Protein AF-A0A6J6NDA8-F1 (afdb_monomer_lite)

Structure (mmCIF, N/CA/C/O backbone):
data_AF-A0A6J6NDA8-F1
#
_entry.id   AF-A0A6J6NDA8-F1
#
loop_
_atom_site.group_PDB
_atom_site.id
_atom_site.type_symbol
_atom_site.label_atom_id
_atom_site.label_alt_id
_atom_site.label_comp_id
_atom_site.label_asym_id
_atom_site.label_entity_id
_atom_site.label_seq_id
_atom_site.pdbx_PDB_ins_code
_atom_site.Cartn_x
_atom_site.Cartn_y
_atom_site.Cartn_z
_atom_site.occupancy
_atom_site.B_iso_or_equiv
_atom_site.auth_seq_id
_atom_site.auth_comp_id
_atom_site.auth_asym_id
_atom_site.auth_atom_id
_atom_site.pdbx_PDB_model_num
ATOM 1 N N . MET A 1 1 ? -20.817 -7.002 11.308 1.00 72.62 1 MET A N 1
ATOM 2 C CA . MET A 1 1 ? -19.545 -6.802 10.581 1.00 72.62 1 MET A CA 1
ATOM 3 C C . MET A 1 1 ? -18.897 -5.542 11.123 1.00 72.62 1 MET A C 1
ATOM 5 O O . MET A 1 1 ? -19.589 -4.533 11.199 1.00 72.62 1 MET A O 1
ATOM 9 N N . ARG A 1 2 ? -17.648 -5.618 11.592 1.00 93.31 2 ARG A N 1
ATOM 10 C CA . ARG A 1 2 ? -16.909 -4.463 12.132 1.00 93.31 2 ARG A CA 1
ATOM 11 C C . ARG A 1 2 ? -16.128 -3.813 10.994 1.00 93.31 2 ARG A C 1
ATOM 13 O O . ARG A 1 2 ? -15.584 -4.546 10.180 1.00 93.31 2 ARG A O 1
ATOM 20 N N . TYR A 1 3 ? -16.069 -2.488 10.932 1.00 95.69 3 TYR A N 1
ATOM 21 C CA . TYR A 1 3 ? -15.237 -1.781 9.955 1.00 95.69 3 TYR A CA 1
ATOM 22 C C . TYR A 1 3 ? -13.983 -1.245 10.634 1.00 95.69 3 TYR A C 1
ATOM 24 O O . TYR A 1 3 ? -14.075 -0.748 11.753 1.00 95.69 3 TYR A O 1
ATOM 32 N N . GLN A 1 4 ? -12.848 -1.322 9.943 1.00 98.31 4 GLN A N 1
ATOM 33 C CA . GLN A 1 4 ? -11.615 -0.648 10.339 1.00 98.31 4 GLN A CA 1
ATOM 34 C C . GLN A 1 4 ? -11.167 0.252 9.193 1.00 98.31 4 GLN A C 1
ATOM 36 O O . GLN A 1 4 ? -10.826 -0.234 8.113 1.00 98.31 4 GLN A O 1
ATOM 41 N N . PHE A 1 5 ? -11.191 1.564 9.415 1.00 98.50 5 PHE A N 1
ATOM 42 C CA . PHE A 1 5 ? -10.594 2.510 8.480 1.00 98.50 5 PHE A CA 1
ATOM 43 C C . PHE A 1 5 ? -9.082 2.531 8.689 1.00 98.50 5 PHE A C 1
ATOM 45 O O . PHE A 1 5 ? -8.619 2.458 9.826 1.00 98.50 5 PHE A O 1
ATOM 52 N N . VAL A 1 6 ? -8.316 2.610 7.605 1.00 98.75 6 VAL A N 1
ATOM 53 C CA . VAL A 1 6 ? -6.852 2.655 7.688 1.00 98.75 6 VAL A CA 1
ATOM 54 C C . VAL A 1 6 ? -6.322 3.738 6.769 1.00 98.75 6 VAL A C 1
ATOM 56 O O . VAL A 1 6 ? -6.561 3.715 5.558 1.00 98.75 6 VAL A O 1
ATOM 59 N N . ASP A 1 7 ? -5.618 4.689 7.361 1.00 98.69 7 ASP A N 1
ATOM 60 C CA . ASP A 1 7 ? -4.908 5.739 6.658 1.00 98.69 7 ASP A CA 1
ATOM 61 C C . ASP A 1 7 ? -3.530 5.240 6.224 1.00 98.69 7 ASP A C 1
ATOM 63 O O . ASP A 1 7 ? -2.711 4.810 7.036 1.00 98.69 7 ASP A O 1
ATOM 67 N N . CYS A 1 8 ? -3.289 5.301 4.922 1.00 97.69 8 CYS A N 1
ATOM 68 C CA . CYS A 1 8 ? -2.023 4.971 4.283 1.00 97.69 8 CYS A CA 1
ATOM 69 C C . CYS A 1 8 ? -1.528 6.147 3.426 1.00 97.69 8 CYS A C 1
ATOM 71 O O . CYS A 1 8 ? -0.951 5.940 2.350 1.00 97.69 8 CYS A O 1
ATOM 73 N N . ARG A 1 9 ? -1.829 7.394 3.818 1.00 97.00 9 ARG A N 1
ATOM 74 C CA . ARG A 1 9 ? -1.200 8.583 3.230 1.00 97.00 9 ARG A CA 1
ATOM 75 C C . ARG A 1 9 ? 0.304 8.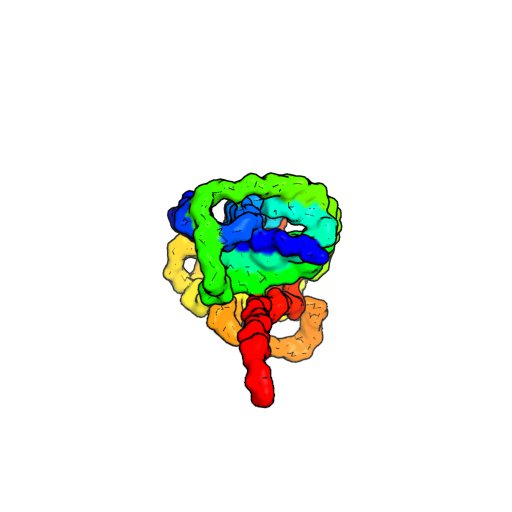527 3.465 1.00 97.00 9 ARG A C 1
ATOM 77 O O . ARG A 1 9 ? 0.770 8.224 4.554 1.00 97.00 9 ARG A O 1
ATOM 84 N N . TRP A 1 10 ? 1.057 8.814 2.413 1.00 93.75 10 TRP A N 1
ATOM 85 C CA . TRP A 1 10 ? 2.514 8.866 2.431 1.00 93.75 10 TRP A CA 1
ATOM 86 C C . TRP A 1 10 ? 3.026 9.783 1.316 1.00 93.75 10 TRP A C 1
ATOM 88 O O . TRP A 1 10 ? 2.289 10.118 0.375 1.00 93.75 10 TRP A O 1
ATOM 98 N N . ALA A 1 11 ? 4.297 10.158 1.409 1.00 89.12 11 ALA A N 1
ATOM 99 C CA . ALA A 1 11 ? 5.020 10.862 0.362 1.00 89.12 11 ALA A CA 1
ATOM 100 C C . ALA A 1 11 ? 6.402 10.244 0.153 1.00 89.12 11 ALA A C 1
ATOM 102 O O . ALA A 1 11 ? 6.972 9.616 1.041 1.00 89.12 11 ALA A O 1
ATOM 103 N N . LEU A 1 12 ? 6.921 10.387 -1.066 1.00 83.62 12 LEU A N 1
ATOM 104 C CA . LEU A 1 12 ? 8.207 9.803 -1.445 1.00 83.62 12 LEU A CA 1
ATOM 105 C C . LEU A 1 12 ? 9.396 10.640 -0.947 1.00 83.62 12 LEU A C 1
ATOM 107 O O . LEU A 1 12 ? 10.471 10.097 -0.718 1.00 83.62 12 LEU A O 1
ATOM 111 N N . ASP A 1 13 ? 9.207 11.950 -0.862 1.00 87.50 13 ASP A N 1
ATOM 112 C CA . ASP A 1 13 ? 10.196 12.971 -0.523 1.00 87.50 13 ASP A CA 1
ATOM 113 C C . ASP A 1 13 ? 10.159 13.392 0.952 1.00 87.50 13 ASP A C 1
ATOM 115 O O . ASP A 1 13 ? 11.156 13.905 1.453 1.00 87.50 13 ASP A O 1
ATOM 119 N N . ASP A 1 14 ? 9.055 13.121 1.649 1.00 91.38 14 ASP A N 1
ATOM 120 C CA . ASP A 1 14 ? 8.891 13.394 3.076 1.00 91.38 14 ASP A CA 1
ATOM 121 C C . ASP A 1 14 ? 8.251 12.191 3.801 1.00 91.38 14 ASP A C 1
ATOM 123 O O . ASP A 1 14 ? 7.027 12.015 3.758 1.00 91.38 14 ASP A O 1
ATOM 127 N N . PRO A 1 15 ? 9.061 11.353 4.479 1.00 89.50 15 PRO A N 1
ATOM 128 C CA . PRO A 1 15 ? 8.566 10.210 5.244 1.00 89.50 15 PRO A CA 1
ATOM 129 C C . PRO A 1 15 ? 7.626 10.588 6.397 1.00 89.50 15 PRO A C 1
ATOM 131 O O . PRO A 1 15 ? 6.780 9.783 6.770 1.00 89.50 15 PRO A O 1
ATOM 134 N N . ALA A 1 16 ? 7.740 11.795 6.960 1.00 94.25 16 ALA A N 1
ATOM 135 C CA . ALA A 1 16 ? 6.923 12.215 8.099 1.00 94.25 16 ALA A CA 1
ATOM 136 C C . ALA A 1 16 ? 5.549 12.759 7.675 1.00 94.25 16 ALA A C 1
ATOM 138 O O . ALA A 1 16 ? 4.627 12.823 8.494 1.00 94.25 16 ALA A O 1
ATOM 139 N N . LEU A 1 17 ? 5.384 13.129 6.398 1.00 95.94 17 LEU A N 1
ATOM 140 C CA . LEU A 1 17 ? 4.178 13.802 5.915 1.00 95.94 17 LEU A CA 1
ATOM 141 C C . LEU A 1 17 ? 2.909 12.974 6.131 1.00 95.94 17 LEU A C 1
ATOM 143 O O . LEU A 1 17 ? 1.875 13.530 6.489 1.00 95.94 17 LEU A O 1
ATOM 147 N N . GLY A 1 18 ? 2.978 11.657 5.923 1.00 96.69 18 GLY A N 1
ATOM 148 C CA . GLY A 1 18 ? 1.831 10.761 6.094 1.00 96.69 18 GLY A CA 1
ATOM 149 C C . GLY A 1 18 ? 1.279 10.793 7.517 1.00 96.69 18 GLY A C 1
ATOM 150 O O . GLY A 1 18 ? 0.095 11.067 7.722 1.00 96.69 18 GLY A O 1
ATOM 151 N N . GLN A 1 19 ? 2.161 10.601 8.500 1.00 97.38 19 GLN A N 1
ATOM 152 C CA . GLN A 1 19 ? 1.796 10.627 9.914 1.00 97.38 19 GLN A CA 1
ATOM 153 C C . GLN A 1 19 ? 1.323 12.019 10.342 1.00 97.38 19 GLN A C 1
ATOM 155 O O . GLN A 1 19 ? 0.307 12.141 11.022 1.00 97.38 19 GLN A O 1
ATOM 160 N N . ALA A 1 20 ? 2.002 13.082 9.901 1.00 98.19 20 ALA A N 1
ATOM 161 C CA . ALA A 1 20 ? 1.583 14.450 10.191 1.00 98.19 20 ALA A CA 1
ATOM 162 C C . ALA A 1 20 ? 0.173 14.746 9.645 1.00 98.19 20 ALA A C 1
ATOM 164 O O . ALA A 1 20 ? -0.648 15.350 10.332 1.00 98.19 20 ALA A O 1
ATOM 165 N N . GLN A 1 21 ? -0.140 14.280 8.431 1.00 98.00 21 GLN A N 1
ATOM 166 C CA . GLN A 1 21 ? -1.465 14.423 7.824 1.00 98.00 21 GLN A CA 1
ATOM 167 C C . GLN A 1 21 ? -2.545 13.615 8.546 1.00 98.00 21 GLN A C 1
ATOM 169 O O . GLN 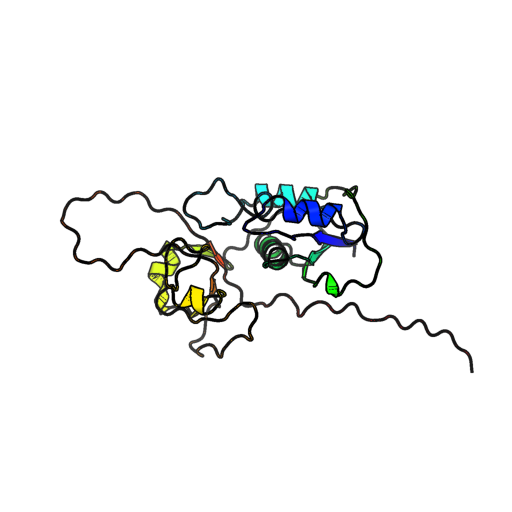A 1 21 ? -3.676 14.090 8.647 1.00 98.00 21 GLN A O 1
ATOM 174 N N . TYR A 1 22 ? -2.210 12.417 9.029 1.00 98.56 22 TYR A N 1
ATOM 175 C CA . TYR A 1 22 ? -3.088 11.625 9.884 1.00 98.56 22 TYR A CA 1
ATOM 176 C C . TYR A 1 22 ? -3.412 12.387 11.172 1.00 98.56 22 TYR A C 1
ATOM 178 O O . TYR A 1 22 ? -4.579 12.679 11.425 1.00 98.56 22 TYR A O 1
ATOM 186 N N . LEU A 1 23 ? -2.393 12.819 11.919 1.00 98.62 23 LEU A N 1
ATOM 187 C CA . LEU A 1 23 ? -2.570 13.543 13.182 1.00 98.62 23 LEU A CA 1
ATOM 188 C C . LEU A 1 23 ? -3.350 14.856 13.011 1.00 98.62 23 LEU A C 1
ATOM 190 O O . LEU A 1 23 ? -4.102 15.236 13.902 1.00 98.62 23 LEU A O 1
ATOM 194 N N . ALA A 1 24 ? -3.203 15.533 11.871 1.00 98.31 24 ALA A N 1
ATOM 195 C CA . ALA A 1 24 ? -3.919 16.772 11.571 1.00 98.31 24 ALA A CA 1
ATOM 196 C C . ALA A 1 24 ? -5.376 16.571 11.111 1.00 98.31 24 ALA A C 1
ATOM 198 O O . ALA A 1 24 ? -6.117 17.545 11.007 1.00 98.31 24 ALA A O 1
ATOM 199 N N . GLY A 1 25 ? -5.789 15.351 10.759 1.00 98.31 25 GLY A N 1
ATOM 200 C CA . GLY A 1 25 ? -7.136 15.111 10.251 1.00 98.31 25 GLY A CA 1
ATOM 201 C C . GLY A 1 25 ? -7.293 13.761 9.566 1.00 98.31 25 GLY A C 1
ATOM 202 O O . GLY A 1 25 ? -6.813 13.584 8.445 1.00 98.31 25 GLY A O 1
ATOM 203 N N . HIS A 1 26 ? -8.031 12.840 10.180 1.00 98.62 26 HIS A N 1
ATOM 204 C CA . HIS A 1 26 ? -8.298 11.488 9.676 1.00 98.62 26 HIS A CA 1
ATOM 205 C C . HIS A 1 26 ? -9.768 11.084 9.883 1.00 98.62 26 HIS A C 1
ATOM 207 O O . HIS A 1 26 ? -10.535 11.769 10.558 1.00 98.62 26 HIS A O 1
ATOM 213 N N . ILE A 1 27 ? -10.206 9.987 9.256 1.00 98.56 27 ILE A N 1
ATOM 214 C CA . ILE A 1 27 ? -11.548 9.432 9.506 1.00 98.56 27 ILE A CA 1
ATOM 215 C C . ILE A 1 27 ? -11.601 8.926 10.959 1.00 98.56 27 ILE A C 1
ATOM 217 O O . ILE A 1 27 ? -10.726 8.139 11.310 1.00 98.56 27 ILE A O 1
ATOM 221 N N . PRO A 1 28 ? -12.602 9.301 11.780 1.00 98.38 28 PRO A N 1
ATOM 222 C CA . PRO A 1 28 ? -12.683 8.864 13.175 1.00 98.38 28 PRO A CA 1
ATOM 223 C C . PRO A 1 28 ? -12.578 7.341 13.344 1.00 98.38 28 PRO A C 1
ATOM 225 O O . PRO A 1 28 ? -13.231 6.579 12.622 1.00 98.38 28 PRO A O 1
ATOM 228 N N . GLY A 1 29 ? -11.759 6.908 14.301 1.00 97.56 29 GLY A N 1
ATOM 229 C CA . GLY A 1 29 ? -11.438 5.506 14.578 1.00 97.56 29 GLY A CA 1
ATOM 230 C C . GLY A 1 29 ? -10.512 4.840 13.551 1.00 97.56 29 GLY A C 1
ATOM 231 O O . GLY A 1 29 ? -10.347 3.616 13.581 1.00 97.56 29 GLY A O 1
ATOM 232 N N . ALA A 1 30 ? -9.938 5.597 12.610 1.00 98.50 30 ALA A N 1
ATOM 233 C CA . ALA A 1 30 ? -8.961 5.057 11.675 1.00 98.50 30 ALA A CA 1
ATOM 234 C C . ALA A 1 30 ? -7.631 4.762 12.373 1.00 98.50 30 ALA A C 1
ATOM 236 O O . ALA A 1 30 ? -7.171 5.536 13.198 1.00 98.50 30 ALA A O 1
ATOM 237 N N . SER A 1 31 ? -6.981 3.671 11.984 1.00 98.62 31 SER A N 1
ATOM 238 C CA . SER A 1 31 ? -5.571 3.441 12.293 1.00 98.62 31 SER A CA 1
ATOM 239 C C . SER A 1 31 ? -4.688 4.077 11.218 1.00 98.62 31 SER A C 1
ATOM 241 O O . SER A 1 31 ? -5.139 4.315 10.095 1.00 98.62 31 SER A O 1
ATOM 243 N N . PHE A 1 32 ? -3.424 4.334 11.541 1.00 98.62 32 PHE A N 1
ATOM 244 C CA . PHE A 1 32 ? -2.405 4.748 10.577 1.00 98.62 32 PHE A CA 1
ATOM 245 C C . PHE A 1 32 ? -1.430 3.594 10.332 1.00 98.62 32 PHE A C 1
ATOM 247 O O . PHE A 1 32 ? -0.959 2.980 11.290 1.00 98.62 32 PHE A O 1
ATOM 254 N N . LEU A 1 33 ? -1.136 3.302 9.062 1.00 98.56 33 LEU A N 1
ATOM 255 C CA . LEU A 1 33 ? -0.076 2.375 8.663 1.00 98.56 33 LEU A CA 1
ATOM 256 C C . LEU A 1 33 ? 0.862 3.050 7.666 1.00 98.56 33 LEU A C 1
ATOM 258 O O . LEU A 1 33 ? 0.454 3.442 6.567 1.00 98.56 33 LEU A O 1
ATOM 262 N N . ASP A 1 34 ? 2.134 3.134 8.040 1.00 97.38 34 ASP A N 1
ATOM 263 C CA . ASP A 1 34 ? 3.169 3.767 7.238 1.00 97.38 34 ASP A CA 1
ATOM 264 C C . ASP A 1 34 ? 3.623 2.851 6.091 1.00 97.38 34 ASP A C 1
ATOM 266 O O . ASP A 1 34 ? 3.950 1.675 6.270 1.00 97.38 34 ASP A O 1
ATOM 270 N N . VAL A 1 35 ? 3.675 3.386 4.869 1.00 94.88 35 VAL A N 1
ATOM 271 C CA . VAL A 1 35 ? 4.001 2.577 3.684 1.00 94.88 35 VAL A CA 1
ATOM 272 C C . VAL A 1 35 ? 5.434 2.036 3.718 1.00 94.88 35 VAL A C 1
ATOM 274 O O . VAL A 1 35 ? 5.688 0.935 3.217 1.00 94.88 35 VAL A O 1
ATOM 277 N N . ALA A 1 36 ? 6.366 2.804 4.273 1.00 92.50 36 ALA A N 1
ATOM 278 C CA . ALA A 1 36 ? 7.777 2.466 4.335 1.00 92.50 36 ALA A CA 1
ATOM 279 C C . ALA A 1 36 ? 8.088 1.532 5.512 1.00 92.50 36 ALA A C 1
ATOM 281 O O . ALA A 1 36 ? 8.841 0.580 5.326 1.00 92.50 36 ALA A O 1
ATOM 282 N N . HIS A 1 37 ? 7.499 1.777 6.682 1.00 93.81 37 HIS A N 1
ATOM 283 C CA . HIS A 1 37 ? 7.810 1.047 7.913 1.00 93.81 37 HIS A CA 1
ATOM 284 C C . HIS A 1 37 ? 6.909 -0.170 8.140 1.00 93.81 37 HIS A C 1
ATOM 286 O O . HIS A 1 37 ? 7.403 -1.221 8.533 1.00 93.81 37 HIS A O 1
ATOM 292 N N . ASP A 1 38 ? 5.607 -0.050 7.870 1.00 97.75 38 ASP A N 1
ATOM 293 C CA . ASP A 1 38 ? 4.629 -1.095 8.198 1.00 97.75 38 ASP A CA 1
ATOM 294 C C . ASP A 1 38 ? 4.277 -1.968 6.996 1.00 97.75 38 ASP A C 1
ATOM 296 O O . ASP A 1 38 ? 4.015 -3.165 7.117 1.00 97.75 38 ASP A O 1
ATOM 300 N N . LEU A 1 39 ? 4.246 -1.362 5.808 1.00 96.69 39 LEU A N 1
ATOM 301 C CA . LEU A 1 39 ? 3.821 -2.032 4.578 1.00 96.69 39 LEU A CA 1
ATOM 302 C C . LEU A 1 39 ? 4.999 -2.427 3.684 1.00 96.69 39 LEU A C 1
ATOM 304 O O . LEU A 1 39 ? 4.788 -2.781 2.519 1.00 96.69 39 LEU A O 1
ATOM 308 N N . SER A 1 40 ? 6.234 -2.340 4.178 1.00 95.06 40 SER A N 1
ATOM 309 C CA . SER A 1 40 ? 7.449 -2.695 3.442 1.00 95.06 40 SER A CA 1
ATOM 310 C C . SER A 1 40 ? 8.546 -3.206 4.371 1.00 95.06 40 SER A C 1
ATOM 312 O O . SER A 1 40 ? 8.607 -2.821 5.528 1.00 95.06 40 SER A O 1
ATOM 314 N N . ASP A 1 41 ? 9.458 -4.018 3.835 1.00 94.94 41 ASP A N 1
ATOM 315 C CA . ASP A 1 41 ? 10.697 -4.390 4.530 1.00 94.94 41 ASP A CA 1
ATOM 316 C C . ASP A 1 41 ? 11.896 -3.682 3.894 1.00 94.94 41 ASP A C 1
ATOM 318 O O . ASP A 1 41 ? 12.480 -4.148 2.912 1.00 94.94 41 ASP A O 1
ATOM 322 N N . LEU A 1 42 ? 12.271 -2.530 4.451 1.00 90.56 42 LEU A N 1
ATOM 323 C CA . LEU A 1 42 ? 13.396 -1.738 3.949 1.00 90.56 42 LEU A CA 1
ATOM 324 C C . LEU A 1 42 ? 14.773 -2.330 4.279 1.00 90.56 42 LEU A C 1
ATOM 326 O O . LEU A 1 42 ? 15.777 -1.850 3.749 1.00 90.56 42 LEU A O 1
ATOM 330 N N . THR A 1 43 ? 14.850 -3.393 5.088 1.00 91.69 43 THR A N 1
ATOM 331 C CA . THR A 1 43 ? 16.116 -4.113 5.313 1.00 91.69 43 THR A CA 1
ATOM 332 C C . THR A 1 43 ? 16.533 -4.912 4.071 1.00 91.69 43 THR A C 1
ATOM 334 O O . THR A 1 43 ? 17.718 -5.199 3.862 1.00 91.69 43 THR A O 1
ATOM 337 N N . ARG A 1 44 ? 15.575 -5.222 3.183 1.00 84.69 44 ARG A N 1
ATOM 338 C CA . ARG A 1 44 ? 15.802 -5.982 1.950 1.00 84.69 44 ARG A CA 1
ATOM 339 C C . ARG A 1 44 ? 16.375 -5.105 0.848 1.00 84.69 44 ARG A C 1
ATOM 341 O O . ARG A 1 44 ? 15.679 -4.391 0.126 1.00 84.69 44 ARG A O 1
ATOM 348 N N . THR A 1 45 ? 17.684 -5.214 0.658 1.00 80.88 45 THR A N 1
ATOM 349 C CA . THR A 1 45 ? 18.384 -4.491 -0.407 1.00 80.88 45 THR A CA 1
ATOM 350 C C . THR A 1 45 ? 18.193 -5.152 -1.778 1.00 80.88 45 THR A C 1
ATOM 352 O O . THR A 1 45 ? 18.199 -6.371 -1.933 1.00 80.88 45 THR A O 1
ATOM 355 N N . GLY A 1 46 ? 18.041 -4.332 -2.824 1.00 78.12 46 GLY A N 1
ATOM 356 C CA . GLY A 1 46 ? 17.959 -4.809 -4.211 1.00 78.12 46 GLY A CA 1
ATOM 357 C C . GLY A 1 46 ? 16.575 -5.272 -4.685 1.00 78.12 46 GLY A C 1
ATOM 358 O O . GLY A 1 46 ? 16.450 -5.635 -5.857 1.00 78.12 46 GLY A O 1
ATOM 359 N N . GLU A 1 47 ? 15.547 -5.186 -3.837 1.00 80.19 47 GLU A N 1
ATOM 360 C CA . GLU A 1 47 ? 14.174 -5.648 -4.119 1.00 80.19 47 GLU A CA 1
ATOM 361 C C . GLU A 1 47 ? 13.208 -4.509 -4.500 1.00 80.19 47 GLU A C 1
ATOM 363 O O . GLU A 1 47 ? 11.989 -4.631 -4.411 1.00 80.19 47 GLU A O 1
ATOM 368 N N . GLY A 1 48 ? 13.756 -3.377 -4.946 1.00 81.00 48 GLY A N 1
ATOM 369 C CA . GLY A 1 48 ? 12.994 -2.155 -5.196 1.00 81.00 48 GLY A CA 1
ATOM 370 C C . GLY A 1 48 ? 12.973 -1.232 -3.978 1.00 81.00 48 GLY A C 1
ATOM 371 O O . GLY A 1 48 ? 13.802 -1.358 -3.085 1.00 81.00 48 GLY A O 1
ATOM 372 N N . ARG A 1 49 ? 12.068 -0.247 -3.990 1.00 84.62 49 ARG A N 1
ATOM 373 C CA . ARG A 1 49 ? 11.999 0.809 -2.957 1.00 84.62 49 ARG A CA 1
ATOM 374 C C . ARG A 1 49 ? 11.063 0.488 -1.797 1.00 84.62 49 ARG A C 1
ATOM 376 O O . ARG A 1 49 ? 11.198 1.081 -0.745 1.00 84.62 49 ARG A O 1
ATOM 383 N N . HIS A 1 50 ? 10.125 -0.425 -2.027 1.00 89.75 50 HIS A N 1
ATOM 384 C CA . HIS A 1 50 ? 9.143 -0.882 -1.046 1.00 89.75 50 HIS A CA 1
ATOM 385 C C . HIS A 1 50 ? 9.061 -2.412 -1.135 1.00 89.75 50 HIS A C 1
ATOM 387 O O . HIS A 1 50 ? 8.098 -2.940 -1.709 1.00 89.75 50 HIS A O 1
ATOM 393 N N . PRO A 1 51 ? 10.115 -3.132 -0.702 1.00 91.81 51 PRO A N 1
ATOM 394 C CA . PRO A 1 51 ? 10.133 -4.591 -0.729 1.00 91.81 51 PRO A CA 1
ATOM 395 C C . PRO A 1 51 ? 8.956 -5.173 0.053 1.00 91.81 51 PRO A C 1
ATOM 397 O O . PRO A 1 51 ? 8.400 -4.523 0.936 1.00 91.81 51 PRO A O 1
ATOM 400 N N . LEU A 1 52 ? 8.544 -6.387 -0.298 1.00 92.62 52 LEU A N 1
ATOM 401 C CA . LEU A 1 52 ? 7.469 -7.084 0.404 1.00 92.62 52 LEU A CA 1
ATOM 402 C C . LEU A 1 52 ? 7.885 -7.369 1.864 1.00 92.62 52 LEU A C 1
ATOM 404 O O . LEU A 1 52 ? 8.976 -7.926 2.038 1.00 92.62 52 LEU A O 1
ATOM 408 N N . PRO A 1 53 ? 7.060 -7.018 2.873 1.00 96.19 53 PRO A N 1
ATOM 409 C CA . PRO A 1 53 ? 7.295 -7.451 4.247 1.00 96.19 53 PRO A CA 1
ATOM 410 C C . PRO A 1 53 ? 7.138 -8.968 4.381 1.00 96.19 53 PRO A C 1
ATOM 412 O O . PRO A 1 53 ? 6.507 -9.607 3.538 1.00 96.19 53 PRO A O 1
ATOM 415 N N . THR A 1 54 ? 7.708 -9.557 5.430 1.00 96.50 54 THR A N 1
ATOM 416 C CA . THR A 1 54 ? 7.401 -10.951 5.779 1.00 96.50 54 THR A CA 1
ATOM 417 C C . THR A 1 54 ? 5.971 -11.070 6.310 1.00 96.50 54 THR A C 1
ATOM 419 O O . THR A 1 54 ? 5.354 -10.077 6.711 1.00 96.50 54 THR A O 1
ATOM 422 N N . ALA A 1 55 ? 5.441 -12.295 6.332 1.00 97.38 55 ALA A N 1
ATOM 423 C CA . ALA A 1 55 ? 4.127 -12.573 6.901 1.00 97.38 55 ALA A CA 1
ATOM 424 C C . ALA A 1 55 ? 4.036 -12.127 8.370 1.00 97.38 55 ALA A C 1
ATOM 426 O O . ALA A 1 55 ? 3.017 -11.583 8.783 1.00 97.38 55 ALA A O 1
ATOM 427 N N . GLU A 1 56 ? 5.113 -12.295 9.139 1.00 98.19 56 GLU A N 1
ATOM 428 C CA . GLU A 1 56 ? 5.192 -11.913 10.551 1.00 98.19 56 GLU A CA 1
ATOM 429 C C . GLU A 1 56 ? 5.187 -10.393 10.728 1.00 98.19 56 GLU A C 1
ATOM 431 O O . GLU A 1 56 ? 4.400 -9.877 11.519 1.00 98.19 56 GLU A O 1
ATOM 436 N N . GLN A 1 57 ? 6.008 -9.672 9.955 1.00 98.31 57 GLN A N 1
ATOM 437 C CA . GLN A 1 57 ? 6.050 -8.204 9.983 1.00 98.31 57 GLN A CA 1
ATOM 438 C C . GLN A 1 57 ? 4.681 -7.608 9.639 1.00 98.31 57 GLN A C 1
ATOM 440 O O . GLN A 1 57 ? 4.187 -6.714 10.328 1.00 98.31 57 GLN A O 1
ATOM 445 N N . PHE A 1 58 ? 4.036 -8.127 8.589 1.00 98.56 58 PHE A N 1
ATOM 446 C CA . PHE A 1 58 ? 2.712 -7.655 8.207 1.00 98.56 58 PHE A CA 1
ATOM 447 C C . PHE A 1 58 ? 1.643 -8.037 9.235 1.00 98.56 58 PHE A C 1
ATOM 449 O O . PHE A 1 58 ? 0.778 -7.216 9.536 1.00 98.56 58 PHE A O 1
ATOM 456 N N . ALA A 1 59 ? 1.697 -9.247 9.799 1.00 98.56 59 ALA A N 1
ATOM 457 C CA . ALA A 1 59 ? 0.764 -9.670 10.836 1.00 98.56 59 ALA A CA 1
ATOM 458 C C . ALA A 1 59 ? 0.857 -8.779 12.080 1.00 98.56 59 ALA A C 1
ATOM 460 O O . ALA A 1 59 ? -0.179 -8.419 12.636 1.00 98.56 59 ALA A O 1
ATOM 461 N N . GLU A 1 60 ? 2.060 -8.366 12.488 1.00 98.56 60 GLU A N 1
ATOM 462 C CA . GLU A 1 60 ? 2.261 -7.421 13.590 1.00 98.56 60 GLU A CA 1
ATOM 463 C C . GLU A 1 60 ? 1.638 -6.050 13.284 1.00 98.56 60 GLU A C 1
ATOM 465 O O . GLU A 1 60 ? 0.844 -5.534 14.078 1.00 98.56 60 GLU A O 1
ATOM 470 N N . ALA A 1 61 ? 1.936 -5.485 12.110 1.00 98.69 61 ALA A N 1
ATOM 471 C CA . ALA A 1 61 ? 1.382 -4.203 11.681 1.00 98.69 61 ALA A CA 1
ATOM 472 C C . ALA A 1 61 ? -0.154 -4.235 11.582 1.00 98.69 61 ALA A C 1
ATOM 474 O O . ALA A 1 61 ? -0.838 -3.367 12.128 1.00 98.69 61 ALA A O 1
ATOM 475 N N . ALA A 1 62 ? -0.711 -5.263 10.939 1.00 98.69 62 ALA A N 1
ATOM 476 C CA . ALA A 1 62 ? -2.151 -5.446 10.791 1.00 98.69 62 ALA A CA 1
ATOM 477 C C . ALA A 1 62 ? -2.845 -5.637 12.151 1.00 98.69 62 ALA A C 1
ATOM 479 O O . ALA A 1 62 ? -3.878 -5.017 12.410 1.00 98.69 62 ALA A O 1
ATOM 480 N N . SER A 1 63 ? -2.244 -6.428 13.045 1.00 98.62 63 SER A N 1
ATOM 481 C CA . SER A 1 63 ? -2.748 -6.653 14.404 1.00 98.62 63 SER A CA 1
ATOM 482 C C . SER A 1 63 ? -2.831 -5.345 15.194 1.00 98.62 63 SER A C 1
ATOM 484 O O . SER A 1 63 ? -3.884 -5.036 15.756 1.00 98.62 63 SER A O 1
ATOM 486 N N . ARG A 1 64 ? -1.766 -4.527 15.172 1.00 98.50 64 ARG A N 1
ATOM 487 C CA . ARG A 1 64 ? -1.731 -3.193 15.804 1.00 98.50 64 ARG A CA 1
ATOM 488 C C . ARG A 1 64 ? -2.775 -2.242 15.217 1.00 98.50 64 ARG A C 1
ATOM 490 O O . ARG A 1 64 ? -3.360 -1.452 15.949 1.00 98.50 64 ARG A O 1
ATOM 497 N N . ALA A 1 65 ? -3.047 -2.352 13.921 1.00 98.56 65 ALA A N 1
ATOM 498 C CA . ALA A 1 65 ? -4.074 -1.576 13.231 1.00 98.56 65 ALA A CA 1
ATOM 499 C C . ALA A 1 65 ? -5.516 -2.053 13.493 1.00 98.56 65 ALA A C 1
ATOM 501 O O . ALA A 1 65 ? -6.436 -1.506 12.883 1.00 98.56 65 ALA A O 1
ATOM 502 N N . GLY A 1 66 ? -5.727 -3.044 14.370 1.00 98.25 66 GLY A N 1
ATOM 503 C CA . GLY A 1 66 ? -7.052 -3.572 14.713 1.00 98.25 66 GLY A CA 1
ATOM 504 C C . GLY A 1 66 ? -7.634 -4.519 13.659 1.00 98.25 66 GLY A C 1
ATOM 505 O O . GLY A 1 66 ? -8.841 -4.767 13.640 1.00 98.25 66 GLY A O 1
ATOM 506 N N . ILE A 1 67 ? -6.795 -5.044 12.763 1.00 98.56 67 ILE A N 1
ATOM 507 C CA . ILE A 1 67 ? -7.208 -5.911 11.659 1.00 98.56 67 ILE A CA 1
ATOM 508 C C . ILE A 1 67 ? -7.094 -7.374 12.089 1.00 98.56 67 ILE A C 1
ATOM 510 O O . ILE A 1 67 ? -6.042 -7.838 12.520 1.00 98.56 67 ILE A O 1
ATOM 514 N N . GLY A 1 68 ? -8.183 -8.119 11.929 1.00 96.69 68 GLY A N 1
ATOM 515 C CA . GLY A 1 68 ? -8.259 -9.540 12.246 1.00 96.69 68 GLY A CA 1
ATOM 516 C C . GLY A 1 68 ? -9.519 -10.171 11.660 1.00 96.69 68 GLY A C 1
ATOM 517 O O . GLY A 1 68 ? -10.155 -9.613 10.761 1.00 96.69 68 GLY A O 1
ATOM 518 N N . GLU A 1 69 ? -9.894 -11.340 12.166 1.00 95.19 69 GLU A N 1
ATOM 519 C CA . GLU A 1 69 ? -11.098 -12.044 11.723 1.00 95.19 69 GLU A CA 1
ATOM 520 C C . GLU A 1 69 ? -12.379 -11.208 11.942 1.00 95.19 69 GLU A C 1
ATOM 522 O O . GLU A 1 69 ? -12.550 -10.533 12.958 1.00 95.19 69 GLU A O 1
ATOM 527 N N . GLY A 1 70 ? -13.295 -11.226 10.966 1.00 95.25 70 GLY A N 1
ATOM 528 C CA . GLY A 1 70 ? -14.588 -10.528 11.046 1.00 95.25 70 GLY A CA 1
ATOM 529 C C . GLY A 1 70 ? -14.538 -8.997 10.890 1.00 95.25 70 GLY A C 1
ATOM 530 O O . GLY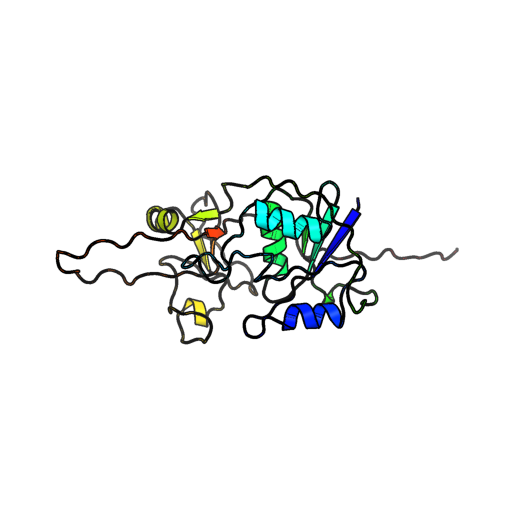 A 1 70 ? -15.583 -8.337 10.999 1.00 95.25 70 GLY A O 1
ATOM 531 N N . VAL A 1 71 ? -13.356 -8.433 10.621 1.00 97.81 71 VAL A N 1
ATOM 532 C CA . VAL A 1 71 ? -13.145 -7.011 10.314 1.00 97.81 71 VAL A CA 1
ATOM 533 C C . VAL A 1 71 ? -13.177 -6.799 8.802 1.00 97.81 71 VAL A C 1
ATOM 535 O O . VAL A 1 71 ? -12.524 -7.522 8.062 1.00 97.81 71 VAL A O 1
ATOM 538 N N . PHE A 1 72 ? -13.928 -5.797 8.347 1.00 98.19 72 PHE A N 1
ATOM 539 C CA . PHE A 1 72 ? -13.867 -5.293 6.982 1.00 98.19 72 PHE A CA 1
ATOM 540 C C . PHE A 1 72 ? -12.975 -4.050 6.938 1.00 98.19 72 PHE A C 1
ATOM 542 O O . PHE A 1 72 ? -13.301 -3.023 7.542 1.00 98.19 72 PHE A O 1
ATOM 549 N N . VAL A 1 73 ? -11.858 -4.124 6.221 1.00 98.62 73 VAL A N 1
ATOM 550 C CA . VAL A 1 73 ? -10.879 -3.034 6.154 1.00 98.62 73 VAL A CA 1
ATOM 551 C C . VAL A 1 73 ? -11.226 -2.050 5.042 1.00 98.62 73 VAL A C 1
ATOM 553 O O . VAL A 1 73 ? -11.451 -2.435 3.895 1.00 98.62 73 VAL A O 1
ATOM 556 N N . VAL A 1 74 ? -11.220 -0.758 5.357 1.00 98.25 74 VAL A N 1
ATOM 557 C CA . VAL A 1 74 ? -11.411 0.323 4.387 1.00 98.25 74 VAL A CA 1
ATOM 558 C C . VAL A 1 74 ? -10.175 1.217 4.388 1.00 98.25 74 VAL A C 1
ATOM 560 O O . VAL A 1 74 ? -10.020 2.087 5.242 1.00 98.25 74 VAL A O 1
ATOM 563 N N . ALA A 1 75 ? -9.290 1.003 3.420 1.00 97.81 75 ALA A N 1
ATOM 564 C CA . ALA A 1 75 ? -8.072 1.790 3.280 1.00 97.81 75 ALA A CA 1
ATOM 565 C C . ALA A 1 75 ? -8.331 3.093 2.506 1.00 97.81 75 ALA A C 1
ATOM 567 O O . ALA A 1 75 ? -9.101 3.119 1.541 1.00 97.81 75 ALA A O 1
ATOM 568 N N . TYR A 1 76 ? -7.647 4.167 2.878 1.00 97.38 76 TYR A N 1
ATOM 569 C CA . TYR A 1 76 ? -7.577 5.410 2.109 1.00 97.38 76 TYR A CA 1
ATOM 570 C C . TYR A 1 76 ? -6.164 5.980 2.188 1.00 97.38 76 TYR A C 1
ATOM 572 O O . TYR A 1 76 ? -5.389 5.630 3.070 1.00 97.38 76 TYR A O 1
ATOM 580 N N . GLY A 1 77 ? -5.768 6.793 1.212 1.00 93.00 77 GLY A N 1
ATOM 581 C CA . GLY A 1 77 ? -4.382 7.239 1.149 1.00 93.00 77 GLY A CA 1
ATOM 582 C C . GLY A 1 77 ? -4.026 8.009 -0.110 1.00 93.00 77 GLY A C 1
ATOM 583 O O . GLY A 1 77 ? -4.862 8.272 -0.974 1.00 93.00 77 GLY A O 1
ATOM 584 N N . SER A 1 78 ? -2.745 8.341 -0.214 1.00 86.88 78 SER A N 1
ATOM 585 C CA . SER A 1 78 ? -2.116 9.015 -1.351 1.00 86.88 78 SER A CA 1
ATOM 586 C C . SER A 1 78 ? -1.124 8.075 -2.039 1.00 86.88 78 SER A C 1
ATOM 588 O O . SER A 1 78 ? -0.748 7.036 -1.501 1.00 86.88 78 SER A O 1
ATOM 590 N N . MET A 1 79 ? -0.701 8.417 -3.262 1.00 82.88 79 MET A N 1
ATOM 591 C CA . MET A 1 79 ? 0.414 7.754 -3.964 1.00 82.88 79 MET A CA 1
ATOM 592 C C . MET A 1 79 ? 0.347 6.209 -4.008 1.00 82.88 79 MET A C 1
ATOM 594 O O . MET A 1 79 ? 1.367 5.524 -4.082 1.00 82.88 79 MET A O 1
ATOM 598 N N . ALA A 1 80 ? -0.865 5.653 -4.029 1.00 86.00 80 ALA A N 1
ATOM 599 C CA . ALA A 1 80 ? -1.164 4.223 -3.973 1.00 86.00 80 ALA A CA 1
ATOM 600 C C . ALA A 1 80 ? -0.843 3.483 -2.655 1.00 86.00 80 ALA A C 1
ATOM 602 O O . ALA A 1 80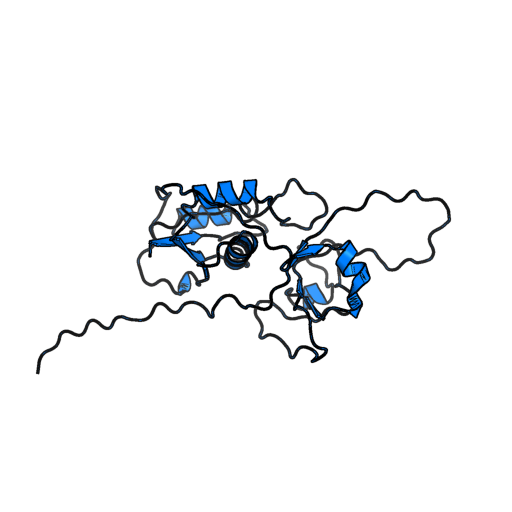 ? -0.691 2.259 -2.675 1.00 86.00 80 ALA A O 1
ATOM 603 N N . GLY A 1 81 ? -0.722 4.191 -1.527 1.00 90.56 81 GLY A N 1
ATOM 604 C CA . GLY A 1 81 ? -0.534 3.568 -0.212 1.00 90.56 81 GLY A CA 1
ATOM 605 C C . GLY A 1 81 ? -1.721 2.684 0.184 1.00 90.56 81 GLY A C 1
ATOM 606 O O . GLY A 1 81 ? -1.534 1.525 0.550 1.00 90.56 81 GLY A O 1
ATOM 607 N N . ALA A 1 82 ? -2.948 3.167 -0.027 1.00 92.88 82 ALA A N 1
ATOM 608 C CA . ALA A 1 82 ? -4.168 2.404 0.249 1.00 92.88 82 ALA A CA 1
ATOM 609 C C . ALA A 1 82 ? -4.275 1.133 -0.607 1.00 92.88 82 ALA A C 1
ATOM 611 O O . ALA A 1 82 ? -4.604 0.057 -0.115 1.00 92.88 82 ALA A O 1
ATOM 612 N N . GLU A 1 83 ? -3.944 1.223 -1.895 1.00 92.56 83 GLU A N 1
ATOM 613 C CA . GLU A 1 83 ? -3.927 0.083 -2.810 1.00 92.56 83 GLU A CA 1
ATOM 614 C C . GLU A 1 83 ? -2.792 -0.900 -2.511 1.00 92.56 83 GLU A C 1
ATOM 616 O O . GLU A 1 83 ? -2.872 -2.054 -2.947 1.00 92.56 83 GLU A O 1
ATOM 621 N N . ARG A 1 84 ? -1.730 -0.461 -1.819 1.00 95.19 84 ARG A N 1
ATOM 622 C CA . ARG A 1 84 ? -0.691 -1.354 -1.303 1.00 95.19 84 ARG A CA 1
ATOM 623 C C . ARG A 1 84 ? -1.197 -2.126 -0.094 1.00 95.19 84 ARG A C 1
ATOM 625 O O . ARG A 1 84 ? -1.071 -3.345 -0.124 1.00 95.19 84 ARG A O 1
ATOM 632 N N . LEU A 1 85 ? -1.825 -1.472 0.886 1.00 97.94 85 LEU A N 1
ATOM 633 C CA . LEU A 1 85 ? -2.458 -2.176 2.006 1.00 97.94 85 LEU A CA 1
ATOM 634 C C . LEU A 1 85 ? -3.529 -3.159 1.516 1.00 97.94 85 LEU A C 1
ATOM 636 O O . LEU A 1 85 ? -3.490 -4.327 1.877 1.00 97.94 85 LEU A O 1
ATOM 640 N N . TRP A 1 86 ? -4.431 -2.722 0.631 1.00 97.38 86 TRP A N 1
ATOM 641 C CA . TRP A 1 86 ? -5.452 -3.589 0.028 1.00 97.38 86 TRP A CA 1
ATOM 642 C C . TRP A 1 86 ? -4.854 -4.843 -0.614 1.00 97.38 86 TRP A C 1
ATOM 644 O O . TRP A 1 86 ? -5.381 -5.943 -0.461 1.00 97.38 86 TRP A O 1
ATOM 654 N N . TRP A 1 87 ? -3.741 -4.686 -1.335 1.00 96.31 87 TRP A N 1
ATOM 655 C CA . TRP A 1 87 ? -3.067 -5.824 -1.943 1.00 96.31 87 TRP A CA 1
ATOM 656 C C . TRP A 1 87 ? -2.387 -6.714 -0.898 1.00 96.31 87 TRP A C 1
ATOM 658 O O . TRP A 1 87 ? -2.559 -7.920 -0.983 1.00 96.31 87 TRP A O 1
ATOM 668 N N . LEU A 1 88 ? -1.686 -6.152 0.094 1.00 97.69 88 LEU A N 1
ATOM 669 C CA . LEU A 1 88 ? -1.029 -6.927 1.157 1.00 97.69 88 LEU A CA 1
ATOM 670 C C . LEU A 1 88 ? -2.029 -7.721 1.998 1.00 97.69 88 LEU A C 1
ATOM 672 O O . LEU A 1 88 ? -1.783 -8.885 2.284 1.00 97.69 88 LEU A O 1
ATOM 676 N N . LEU A 1 89 ? -3.180 -7.130 2.330 1.00 98.19 89 LEU A N 1
ATOM 677 C CA . LEU A 1 89 ? -4.260 -7.832 3.021 1.00 98.19 89 LEU A CA 1
ATOM 678 C C . LEU A 1 89 ? -4.653 -9.088 2.252 1.00 98.19 89 LEU A C 1
ATOM 680 O O . LEU A 1 89 ? -4.633 -10.174 2.813 1.00 98.19 89 LEU A O 1
ATOM 684 N N . ARG A 1 90 ? -4.920 -8.960 0.950 1.00 96.81 90 ARG A N 1
ATOM 685 C CA . ARG A 1 90 ? -5.255 -10.101 0.092 1.00 96.81 90 ARG A CA 1
ATOM 686 C C . ARG A 1 90 ? -4.086 -11.070 -0.038 1.00 96.81 90 ARG A C 1
ATOM 688 O O . ARG A 1 90 ? -4.301 -12.272 0.063 1.00 96.81 90 ARG A O 1
ATOM 695 N N . HIS A 1 91 ? -2.876 -10.573 -0.258 1.00 96.00 91 HIS A N 1
ATOM 696 C CA . HIS A 1 91 ? -1.679 -11.399 -0.357 1.00 96.00 91 HIS A CA 1
ATOM 697 C C . HIS A 1 91 ? -1.517 -12.276 0.890 1.00 96.00 91 HIS A C 1
ATOM 699 O O . HIS A 1 91 ? -1.243 -13.456 0.755 1.00 96.00 91 HIS A O 1
ATOM 705 N N . PHE A 1 92 ? -1.812 -11.748 2.080 1.00 97.62 92 PHE A N 1
ATOM 706 C CA . PHE A 1 92 ? -1.787 -12.486 3.343 1.00 97.62 92 PHE A CA 1
ATOM 707 C C . PHE A 1 92 ? -3.160 -13.023 3.792 1.00 97.62 92 PHE A C 1
ATOM 709 O O . PHE A 1 92 ? -3.369 -13.271 4.979 1.00 97.62 92 PHE A O 1
ATOM 716 N N . GLY A 1 93 ? -4.094 -13.237 2.859 1.00 96.38 93 GLY A N 1
ATOM 717 C CA . GLY A 1 93 ? -5.309 -14.031 3.091 1.00 96.38 93 GLY A CA 1
ATOM 718 C C . GLY A 1 93 ? -6.533 -13.280 3.627 1.00 96.38 93 GLY A C 1
ATOM 719 O O . GLY A 1 93 ? -7.553 -13.898 3.921 1.00 96.38 93 GLY A O 1
ATOM 720 N N . HIS A 1 94 ? -6.482 -11.954 3.727 1.00 97.31 94 HIS A N 1
ATOM 721 C CA . HIS A 1 94 ? -7.575 -11.108 4.201 1.00 97.31 94 HIS A CA 1
ATOM 722 C C . HIS A 1 94 ? -8.325 -10.424 3.042 1.00 97.31 94 HIS A C 1
ATOM 724 O O . HIS A 1 94 ? -7.983 -9.332 2.582 1.00 97.31 94 HIS A O 1
ATOM 730 N N . ASP A 1 95 ? -9.394 -11.070 2.570 1.00 95.06 95 ASP A N 1
ATOM 731 C CA . ASP A 1 95 ? -10.171 -10.612 1.407 1.00 95.06 95 ASP A CA 1
ATOM 732 C C . ASP A 1 95 ? -11.260 -9.574 1.720 1.00 95.06 95 ASP A C 1
ATOM 734 O O . ASP A 1 95 ? -11.741 -8.902 0.803 1.00 95.06 95 ASP A O 1
ATOM 738 N N . ALA A 1 96 ? -11.641 -9.414 2.991 1.00 96.50 96 ALA A N 1
ATOM 739 C CA . ALA A 1 96 ? -12.669 -8.476 3.442 1.00 96.50 96 ALA A CA 1
ATOM 740 C C . ALA A 1 96 ? -12.139 -7.031 3.473 1.00 96.50 96 ALA A C 1
ATOM 742 O O . ALA A 1 96 ? -12.041 -6.406 4.524 1.00 96.50 96 ALA A O 1
ATOM 743 N N . CYS A 1 97 ? -11.756 -6.491 2.315 1.00 96.94 97 CYS A N 1
ATOM 744 C CA . CYS A 1 97 ? -11.139 -5.174 2.234 1.00 96.94 97 CYS A CA 1
ATOM 745 C C . CYS A 1 97 ? -11.534 -4.369 0.988 1.00 96.94 97 CYS A C 1
ATOM 747 O O . CYS A 1 97 ? -11.851 -4.902 -0.079 1.00 96.94 97 CYS A O 1
ATOM 749 N N . GLY A 1 98 ? -11.478 -3.045 1.116 1.00 93.25 98 GLY A N 1
ATOM 750 C CA . GLY A 1 98 ? -11.749 -2.091 0.047 1.00 93.25 98 GLY A CA 1
ATOM 751 C C . GLY A 1 98 ? -10.921 -0.817 0.179 1.00 93.25 98 GLY A C 1
ATOM 752 O O . GLY A 1 98 ? -10.278 -0.575 1.198 1.00 93.25 98 GLY A O 1
ATOM 753 N N . VAL A 1 99 ? -10.947 0.000 -0.875 1.00 93.88 99 VAL A N 1
ATOM 754 C CA . VAL A 1 99 ? -10.266 1.299 -0.921 1.00 93.88 99 VAL A CA 1
ATOM 755 C C . VAL A 1 99 ? -11.282 2.400 -1.196 1.00 93.88 99 VAL A C 1
ATOM 757 O O . VAL A 1 99 ? -12.145 2.253 -2.071 1.00 93.88 99 VAL A O 1
ATOM 760 N N . ILE A 1 100 ? -11.154 3.517 -0.484 1.00 94.25 100 ILE A N 1
ATOM 761 C CA . ILE A 1 100 ? -11.892 4.751 -0.756 1.00 94.25 100 ILE A CA 1
ATOM 762 C C . ILE A 1 100 ? -10.936 5.920 -0.968 1.00 94.25 100 ILE A C 1
ATOM 764 O O . ILE A 1 100 ? -9.771 5.897 -0.581 1.00 94.25 100 ILE A O 1
ATOM 768 N N . ASP A 1 101 ? -11.465 6.965 -1.588 1.00 90.81 101 ASP A N 1
ATOM 769 C CA . ASP A 1 101 ? -10.833 8.277 -1.570 1.00 90.81 101 ASP A CA 1
ATOM 770 C C . ASP A 1 101 ? -11.274 9.001 -0.296 1.00 90.81 101 ASP A C 1
ATOM 772 O O . ASP A 1 101 ? -12.469 8.989 0.015 1.00 90.81 101 ASP A O 1
ATOM 776 N N . LEU A 1 102 ? -10.356 9.655 0.417 1.00 93.12 102 LEU A N 1
ATOM 777 C CA . LEU A 1 102 ? -10.718 10.471 1.579 1.00 93.12 102 LEU A CA 1
ATOM 778 C C . LEU A 1 102 ? -11.724 11.564 1.185 1.00 93.12 102 LEU A C 1
ATOM 780 O O . LEU A 1 102 ? -12.651 11.850 1.937 1.00 93.12 102 LEU A O 1
ATOM 784 N N . ALA A 1 103 ? -11.640 12.087 -0.043 1.00 92.38 103 ALA A N 1
ATOM 785 C CA . ALA A 1 103 ? -12.604 13.041 -0.583 1.00 92.38 103 ALA A CA 1
ATOM 786 C C . ALA A 1 103 ? -14.017 12.459 -0.787 1.00 92.38 103 ALA A C 1
ATOM 788 O O . ALA A 1 103 ? -14.926 13.197 -1.168 1.00 92.38 103 ALA A O 1
ATOM 789 N N . ALA A 1 104 ? -14.239 11.157 -0.575 1.00 90.88 104 ALA A N 1
ATOM 790 C CA . ALA A 1 104 ? -15.566 10.544 -0.527 1.00 90.88 104 ALA A CA 1
ATOM 791 C C . ALA A 1 104 ? -16.177 10.550 0.886 1.00 90.88 104 ALA A C 1
ATOM 793 O O . ALA A 1 104 ? -17.395 10.406 1.010 1.00 90.88 104 ALA A O 1
ATOM 794 N N . TRP A 1 105 ? -15.371 10.755 1.935 1.00 94.56 105 TRP A N 1
ATOM 795 C CA . TRP A 1 105 ? -15.863 10.938 3.298 1.00 94.56 105 TRP A CA 1
ATOM 796 C C . TRP A 1 105 ? -16.644 12.255 3.401 1.00 94.56 105 TRP A C 1
ATOM 798 O O . TRP A 1 105 ? -16.312 13.263 2.773 1.00 94.56 105 TRP A O 1
ATOM 808 N N . ARG A 1 106 ? -17.758 12.226 4.131 1.00 95.50 106 ARG A N 1
ATOM 809 C CA . ARG A 1 106 ? -18.665 13.377 4.306 1.00 95.50 106 ARG A CA 1
ATOM 810 C C . ARG A 1 106 ? -18.891 13.729 5.775 1.00 95.50 106 ARG A C 1
ATOM 812 O O . ARG A 1 106 ? -19.586 14.700 6.050 1.00 95.50 106 ARG A O 1
ATOM 819 N N . GLY A 1 107 ? -18.353 12.923 6.688 1.00 95.44 107 GLY A N 1
ATOM 820 C CA . GLY A 1 107 ? -18.393 13.187 8.119 1.00 95.44 107 GLY A CA 1
ATOM 821 C C . GLY A 1 107 ? -17.264 14.121 8.560 1.00 95.44 107 GLY A C 1
ATOM 822 O O . GLY A 1 107 ? -16.426 14.508 7.740 1.00 95.44 107 GLY A O 1
ATOM 823 N N . PRO A 1 108 ? -17.223 14.467 9.855 1.00 97.38 108 PRO A N 1
ATOM 824 C CA . PRO A 1 108 ? -16.094 15.186 10.428 1.00 97.38 108 PRO A CA 1
ATOM 825 C C . PRO A 1 108 ? -14.821 14.334 10.374 1.00 97.38 108 PRO A C 1
ATOM 827 O O . PRO A 1 108 ? -14.888 13.104 10.281 1.00 97.38 108 PRO A O 1
ATOM 830 N N . LEU A 1 109 ? -13.674 15.003 10.434 1.00 98.38 109 LEU A N 1
ATOM 831 C CA . LEU A 1 109 ? -12.386 14.365 10.686 1.00 98.38 109 LEU A CA 1
ATOM 832 C C . LEU A 1 109 ? -12.065 14.449 12.183 1.00 98.38 109 LEU A C 1
ATOM 834 O O . LEU A 1 109 ? -12.503 15.385 12.852 1.00 98.38 109 LEU A O 1
ATOM 838 N N . ALA A 1 110 ? -11.330 13.463 12.682 1.00 98.44 110 ALA A N 1
ATOM 839 C CA . ALA A 1 110 ? -10.703 13.477 13.997 1.00 98.44 110 ALA A CA 1
ATOM 840 C C . ALA A 1 110 ? -9.242 13.939 13.881 1.00 98.44 110 ALA A C 1
ATOM 842 O O . ALA A 1 110 ? -8.652 13.888 12.801 1.00 98.44 110 ALA A O 1
ATOM 843 N N . GLU A 1 111 ? -8.673 14.389 14.995 1.00 98.44 111 GLU A N 1
ATOM 844 C CA . GLU A 1 111 ? -7.285 14.843 15.119 1.00 98.44 111 GLU A CA 1
ATOM 845 C C . GLU A 1 111 ? -6.582 14.040 16.219 1.00 98.44 111 GLU A C 1
ATOM 847 O O . GLU A 1 111 ? -7.225 13.541 17.142 1.00 98.44 111 GLU A O 1
ATOM 852 N N . GLY A 1 112 ? -5.257 13.940 16.141 1.00 98.12 112 GLY A N 1
ATOM 853 C CA . GLY A 1 112 ? -4.439 13.194 17.095 1.00 98.12 112 GLY A CA 1
ATOM 854 C C . GLY A 1 112 ? -4.386 11.688 16.831 1.00 98.12 112 GLY A C 1
ATOM 855 O O . GLY A 1 112 ? -4.589 11.222 15.712 1.00 98.12 112 GLY A O 1
ATOM 856 N N . GLU A 1 113 ? -4.031 10.925 17.860 1.00 95.44 113 GLU A N 1
ATOM 857 C CA . GLU A 1 113 ? -3.993 9.462 17.802 1.00 95.44 113 GLU A CA 1
ATOM 858 C C . GLU A 1 113 ? -5.338 8.856 18.215 1.00 95.44 113 GLU A C 1
ATOM 860 O O . GLU A 1 113 ? -6.037 9.395 19.073 1.00 95.44 113 GLU A O 1
ATOM 865 N N . GLU A 1 114 ? -5.671 7.701 17.637 1.00 97.69 114 GLU A N 1
ATOM 866 C CA . GLU A 1 114 ? -6.880 6.947 17.973 1.00 97.69 114 GLU A CA 1
ATOM 867 C C . GLU A 1 114 ? -6.516 5.744 18.857 1.00 97.69 114 GLU A C 1
ATOM 869 O O . GLU A 1 114 ? -5.515 5.064 18.599 1.00 97.69 114 GLU A O 1
ATOM 874 N N . PRO A 1 115 ? -7.313 5.421 19.891 1.00 96.19 115 PRO A N 1
ATOM 875 C CA . PRO A 1 115 ? -7.078 4.261 20.740 1.00 96.19 115 PRO A CA 1
ATOM 876 C C . PRO A 1 115 ? -7.515 2.974 20.024 1.00 96.19 115 PRO A C 1
ATOM 878 O O . PRO A 1 115 ? -8.608 2.444 20.241 1.00 96.19 115 PRO A O 1
ATOM 881 N N . ILE A 1 116 ? -6.650 2.452 19.155 1.00 97.50 116 ILE A N 1
ATOM 882 C CA . ILE A 1 116 ? -6.930 1.232 18.394 1.00 97.50 116 ILE A CA 1
ATOM 883 C C . ILE A 1 116 ? -6.738 0.000 19.281 1.00 97.50 116 ILE A C 1
ATOM 885 O O . ILE A 1 116 ? -5.661 -0.256 19.817 1.00 97.50 116 ILE A O 1
ATOM 889 N N . THR A 1 117 ? -7.793 -0.802 19.417 1.00 96.44 117 THR A N 1
ATOM 890 C CA . THR A 1 117 ? -7.689 -2.113 20.066 1.00 96.44 117 THR A CA 1
ATOM 891 C C . THR A 1 117 ? -7.070 -3.103 19.091 1.00 96.44 117 THR A C 1
ATOM 893 O O . THR A 1 117 ? -7.665 -3.398 18.053 1.00 96.44 117 THR A O 1
ATOM 896 N N . ALA A 1 118 ? -5.898 -3.632 19.437 1.00 97.25 118 ALA A N 1
ATOM 897 C CA . ALA A 1 118 ? -5.231 -4.632 18.619 1.00 97.25 118 ALA A CA 1
ATOM 898 C C . ALA A 1 118 ? -6.107 -5.884 18.430 1.00 97.25 118 ALA A C 1
ATOM 900 O O . ALA A 1 118 ? -6.820 -6.317 19.339 1.00 97.25 118 ALA A O 1
ATOM 901 N N . ALA A 1 119 ? -6.030 -6.474 17.243 1.00 96.62 119 ALA A N 1
ATOM 902 C CA . ALA A 1 119 ? -6.655 -7.750 16.912 1.00 96.62 119 ALA A CA 1
ATOM 903 C C . ALA A 1 119 ? -5.575 -8.789 16.596 1.00 96.62 119 ALA A C 1
ATOM 905 O O . ALA A 1 119 ? -4.408 -8.447 16.452 1.00 96.62 119 ALA A O 1
ATOM 906 N N . THR A 1 120 ? -5.948 -10.062 16.482 1.00 98.00 120 THR A N 1
ATOM 907 C CA . THR A 1 120 ? -5.029 -11.095 15.992 1.00 98.00 120 THR A CA 1
ATOM 908 C C . THR A 1 120 ? -5.182 -11.234 14.484 1.00 98.00 120 THR A C 1
ATOM 910 O O . THR A 1 120 ? -6.232 -11.666 14.001 1.00 98.00 120 THR A O 1
ATOM 913 N N . PHE A 1 121 ? -4.129 -10.895 13.742 1.00 98.50 121 PHE A N 1
ATOM 914 C CA . PHE A 1 121 ? -4.030 -11.192 12.319 1.00 98.50 121 PHE A CA 1
ATOM 915 C C . PHE A 1 121 ? -3.316 -12.532 12.107 1.00 98.50 121 PHE A C 1
ATOM 917 O O . PHE A 1 121 ? -2.166 -12.696 12.508 1.00 98.50 121 PHE A O 1
ATOM 924 N N . VAL A 1 122 ? -3.987 -13.487 11.460 1.00 98.12 122 VAL A N 1
ATOM 925 C CA . VAL A 1 122 ? -3.395 -14.779 11.081 1.00 98.12 122 VAL A CA 1
ATOM 926 C C . VAL A 1 122 ? -3.106 -14.745 9.579 1.00 98.12 122 VAL A C 1
ATOM 928 O O . VAL A 1 122 ? -4.058 -14.770 8.796 1.00 98.12 122 VAL A O 1
ATOM 931 N N . PRO A 1 123 ? -1.833 -14.652 9.151 1.00 97.56 123 PRO A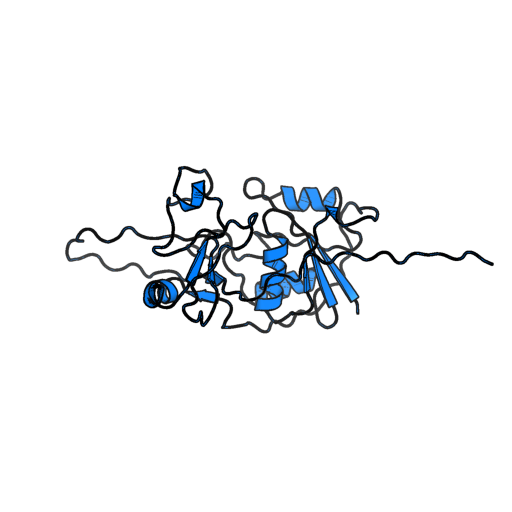 N 1
ATOM 932 C CA . PRO A 1 123 ? -1.504 -14.552 7.737 1.00 97.56 123 PRO A CA 1
ATOM 933 C C . PRO A 1 123 ? -1.696 -15.894 7.022 1.00 97.56 123 PRO A C 1
ATOM 935 O O . PRO A 1 123 ? -1.281 -16.944 7.510 1.00 97.56 123 PRO A O 1
ATOM 938 N N . ALA A 1 124 ? -2.274 -15.841 5.826 1.00 97.06 124 ALA A N 1
ATOM 939 C CA . ALA A 1 124 ? -2.314 -16.947 4.876 1.00 97.06 124 ALA A CA 1
ATOM 940 C C . ALA A 1 124 ? -1.795 -16.452 3.519 1.00 97.06 124 ALA A C 1
ATOM 942 O O . ALA A 1 124 ? -2.539 -15.867 2.733 1.00 97.06 124 ALA A O 1
ATOM 943 N N . GLU A 1 125 ? -0.493 -16.628 3.286 1.00 94.81 125 GLU A N 1
ATOM 944 C CA . GLU A 1 125 ? 0.205 -16.094 2.113 1.00 94.81 125 GLU A CA 1
ATOM 945 C C . GLU A 1 125 ? -0.257 -16.763 0.807 1.00 94.81 125 GLU A C 1
ATOM 947 O O . GLU A 1 125 ? -0.336 -17.990 0.705 1.00 94.81 125 GLU A O 1
ATOM 952 N N . ARG A 1 126 ? -0.550 -15.944 -0.206 1.00 90.69 126 ARG A N 1
ATOM 953 C CA . ARG A 1 126 ? -0.820 -16.359 -1.584 1.00 90.69 126 ARG A CA 1
ATOM 954 C C . ARG A 1 126 ? 0.497 -16.524 -2.337 1.00 90.69 126 ARG A C 1
ATOM 956 O O . ARG A 1 126 ? 1.376 -15.673 -2.268 1.00 90.69 126 ARG A O 1
ATOM 963 N N . ASP A 1 127 ? 0.613 -17.591 -3.118 1.00 86.50 127 ASP A N 1
ATOM 964 C CA . ASP A 1 127 ? 1.807 -17.895 -3.921 1.00 86.50 127 ASP A CA 1
ATOM 965 C C . ASP A 1 127 ? 1.669 -17.480 -5.396 1.00 86.50 127 ASP A C 1
ATOM 967 O O . ASP A 1 127 ? 2.567 -17.699 -6.215 1.00 86.50 127 ASP A O 1
ATOM 971 N N . ASP A 1 128 ? 0.538 -16.872 -5.750 1.00 84.44 128 ASP A N 1
ATOM 972 C CA . ASP A 1 128 ? 0.096 -16.733 -7.130 1.00 84.44 128 ASP A CA 1
ATOM 973 C C . ASP A 1 128 ? -0.129 -15.274 -7.576 1.00 84.44 128 ASP A C 1
ATOM 975 O O . ASP A 1 128 ? -0.422 -15.003 -8.749 1.00 84.44 128 ASP A O 1
ATOM 979 N N . ASP A 1 129 ? 0.087 -14.325 -6.667 1.00 83.38 129 ASP A N 1
ATOM 980 C CA . ASP A 1 129 ? -0.042 -12.884 -6.874 1.00 83.38 129 ASP A CA 1
ATOM 981 C C . ASP A 1 129 ? 1.323 -12.142 -6.872 1.00 83.38 129 ASP A C 1
ATOM 983 O O . ASP A 1 129 ? 1.387 -10.912 -6.997 1.00 83.38 129 ASP A O 1
ATOM 987 N N . VAL A 1 130 ? 2.426 -12.901 -6.848 1.00 87.06 130 VAL A N 1
ATOM 988 C CA . VAL A 1 130 ? 3.814 -12.425 -6.916 1.00 87.06 130 VAL A CA 1
ATOM 989 C C . VAL A 1 130 ? 4.637 -13.246 -7.919 1.00 87.06 130 VAL A C 1
ATOM 991 O O . VAL A 1 130 ? 4.547 -14.467 -7.959 1.00 87.06 130 VAL A O 1
ATOM 994 N N . ILE A 1 131 ? 5.502 -12.603 -8.714 1.00 84.94 131 ILE A N 1
ATOM 995 C CA . ILE A 1 131 ? 6.561 -13.295 -9.473 1.00 84.94 131 ILE A CA 1
ATOM 996 C C . ILE A 1 131 ? 7.944 -12.737 -9.138 1.00 84.94 131 ILE A C 1
ATOM 998 O O . ILE A 1 131 ? 8.152 -11.524 -9.089 1.00 84.94 131 ILE A O 1
ATOM 1002 N N . ALA A 1 132 ? 8.908 -13.636 -8.930 1.00 83.50 132 ALA A N 1
ATOM 1003 C CA . ALA A 1 132 ? 10.300 -13.270 -8.706 1.00 83.50 132 ALA A CA 1
ATOM 1004 C C . ALA A 1 132 ? 10.934 -12.684 -9.983 1.00 83.50 132 ALA A C 1
ATOM 1006 O O . ALA A 1 132 ? 10.708 -13.204 -11.073 1.00 83.50 132 ALA A O 1
ATOM 1007 N N . ARG A 1 133 ? 11.803 -11.670 -9.877 1.00 80.06 133 ARG A N 1
ATOM 1008 C CA . ARG A 1 133 ? 12.499 -11.070 -11.038 1.00 80.06 133 ARG A CA 1
ATOM 1009 C C . ARG A 1 133 ? 13.172 -12.081 -11.940 1.00 80.06 133 ARG A C 1
ATOM 1011 O O . ARG A 1 133 ? 13.024 -11.982 -13.150 1.00 80.06 133 ARG A O 1
ATOM 1018 N N . ASP A 1 134 ? 13.941 -12.999 -11.370 1.00 83.81 134 ASP A N 1
ATOM 1019 C CA . ASP A 1 134 ? 14.725 -13.932 -12.177 1.00 83.81 134 ASP A CA 1
ATOM 1020 C C . ASP A 1 134 ? 13.806 -14.929 -12.893 1.00 83.81 134 ASP A C 1
ATOM 1022 O O . ASP A 1 134 ? 14.045 -15.252 -14.053 1.00 83.81 134 ASP A O 1
ATOM 1026 N N . ALA A 1 135 ? 12.694 -15.312 -12.256 1.00 86.12 135 ALA A N 1
ATOM 1027 C CA . ALA A 1 135 ? 11.640 -16.090 -12.897 1.00 86.12 135 ALA A CA 1
ATOM 1028 C C . ALA A 1 135 ? 10.954 -15.291 -14.018 1.00 86.12 135 ALA A C 1
ATOM 1030 O O . ALA A 1 135 ? 10.796 -15.803 -15.125 1.00 86.12 135 ALA A O 1
ATOM 1031 N N . LEU A 1 136 ? 10.616 -14.018 -13.778 1.00 87.44 136 LEU A N 1
ATOM 1032 C CA . LEU A 1 136 ? 10.032 -13.136 -14.789 1.00 87.44 136 LEU A CA 1
ATOM 1033 C C . LEU A 1 136 ? 10.978 -12.943 -15.981 1.00 87.44 136 LEU A C 1
ATOM 1035 O O . LEU A 1 136 ? 10.545 -13.023 -17.124 1.00 87.44 136 LEU A O 1
ATOM 1039 N N . ALA A 1 137 ? 12.273 -12.739 -15.731 1.00 86.94 137 ALA A N 1
ATOM 1040 C CA . ALA A 1 137 ? 13.285 -12.564 -16.770 1.00 86.94 137 ALA A CA 1
ATOM 1041 C C . ALA A 1 137 ? 13.406 -13.793 -17.687 1.00 86.94 137 ALA A C 1
ATOM 1043 O O . ALA A 1 137 ? 13.670 -13.642 -18.877 1.00 86.94 137 ALA A O 1
ATOM 1044 N N . GLN A 1 138 ? 13.174 -14.994 -17.149 1.00 89.88 138 GLN A N 1
ATOM 1045 C CA . GLN A 1 138 ? 13.180 -16.255 -17.898 1.00 89.88 138 GLN A CA 1
ATOM 1046 C C . GLN A 1 138 ? 11.858 -16.544 -18.628 1.00 89.88 138 GLN A C 1
ATOM 1048 O O . GLN A 1 138 ? 11.792 -17.487 -19.412 1.00 89.88 138 GLN A O 1
ATOM 1053 N N . THR A 1 139 ? 10.802 -15.772 -18.361 1.00 87.88 139 THR A N 1
ATOM 1054 C CA . THR A 1 139 ? 9.436 -16.051 -18.839 1.00 87.88 139 THR A CA 1
ATOM 1055 C C . THR A 1 139 ? 8.752 -14.833 -19.465 1.00 87.88 139 THR A C 1
ATOM 1057 O O . THR A 1 139 ? 7.532 -14.825 -19.623 1.00 87.88 139 THR A O 1
ATOM 1060 N N . LEU A 1 140 ? 9.514 -13.801 -19.853 1.00 86.06 140 LEU A N 1
ATOM 1061 C CA . LEU A 1 140 ? 8.979 -12.553 -20.422 1.00 86.06 140 LEU A CA 1
ATOM 1062 C C . LEU A 1 140 ? 8.043 -12.793 -21.618 1.00 86.06 140 LEU A C 1
ATOM 1064 O O . LEU A 1 140 ? 7.046 -12.097 -21.773 1.00 86.06 140 LEU A O 1
ATOM 1068 N N . ASP A 1 141 ? 8.336 -13.797 -22.442 1.00 85.50 141 ASP A N 1
ATOM 1069 C CA . ASP A 1 141 ? 7.556 -14.193 -23.618 1.00 85.50 141 ASP A CA 1
ATOM 1070 C C . ASP A 1 141 ? 6.190 -14.821 -23.279 1.00 85.50 141 ASP A C 1
ATOM 1072 O O . ASP A 1 141 ? 5.294 -14.863 -24.130 1.00 85.50 141 ASP A O 1
ATOM 1076 N N . ARG A 1 142 ? 6.008 -15.272 -22.032 1.00 86.62 142 ARG A N 1
ATOM 1077 C CA . ARG A 1 142 ? 4.798 -15.941 -21.521 1.00 86.62 142 ARG A CA 1
ATOM 1078 C C . ARG A 1 142 ? 3.828 -14.990 -20.824 1.00 86.62 142 ARG A C 1
ATOM 1080 O O . ARG A 1 142 ? 2.758 -15.418 -20.385 1.00 86.62 142 ARG A O 1
ATOM 1087 N N . HIS A 1 143 ? 4.193 -13.718 -20.704 1.00 84.50 143 HIS A N 1
ATOM 1088 C CA . HIS A 1 143 ? 3.505 -12.755 -19.861 1.00 84.50 143 HIS A CA 1
ATOM 1089 C C . HIS A 1 143 ? 3.122 -11.485 -20.620 1.00 84.50 143 HIS A C 1
ATOM 1091 O O . HIS A 1 143 ? 3.885 -10.960 -21.425 1.00 84.50 143 HIS A O 1
ATOM 1097 N N . VAL A 1 144 ? 1.940 -10.950 -20.303 1.00 86.69 144 VAL A N 1
ATOM 1098 C CA . VAL A 1 144 ? 1.605 -9.559 -20.619 1.00 86.69 144 VAL A CA 1
ATOM 1099 C C . VAL A 1 144 ? 2.031 -8.716 -19.427 1.00 86.69 144 VAL A C 1
ATOM 1101 O O . VAL A 1 144 ? 1.431 -8.791 -18.352 1.00 86.69 144 VAL A O 1
ATOM 1104 N N . ILE A 1 145 ? 3.097 -7.944 -19.617 1.00 88.56 145 ILE A N 1
ATOM 1105 C CA . ILE A 1 145 ? 3.638 -7.055 -18.595 1.00 88.56 145 ILE A CA 1
ATOM 1106 C C . ILE A 1 145 ? 3.043 -5.668 -18.772 1.00 88.56 145 ILE A C 1
ATOM 1108 O O . ILE A 1 145 ? 3.118 -5.093 -19.857 1.00 88.56 145 ILE A O 1
ATOM 1112 N N . VAL A 1 146 ? 2.516 -5.110 -17.687 1.00 87.94 146 VAL A N 1
ATOM 1113 C CA . VAL A 1 146 ? 1.967 -3.760 -17.667 1.00 87.94 146 VAL A CA 1
ATOM 1114 C C . VAL A 1 146 ? 2.711 -2.900 -16.650 1.00 87.94 146 VAL A C 1
ATOM 1116 O O . VAL A 1 146 ? 2.850 -3.265 -15.482 1.00 87.94 146 VAL A O 1
ATOM 1119 N N . ASP A 1 147 ? 3.184 -1.743 -17.103 1.00 89.12 147 ASP A N 1
ATOM 1120 C CA . ASP A 1 147 ? 3.908 -0.756 -16.311 1.00 89.12 147 ASP A CA 1
ATOM 1121 C C . ASP A 1 147 ? 2.988 0.413 -15.951 1.00 89.12 147 ASP A C 1
ATOM 1123 O O . ASP A 1 147 ? 2.503 1.135 -16.828 1.00 89.12 147 ASP A O 1
ATOM 1127 N N . ALA A 1 148 ? 2.769 0.591 -14.647 1.00 88.69 148 ALA A N 1
ATOM 1128 C CA . ALA A 1 148 ? 1.852 1.589 -14.107 1.00 88.69 148 ALA A CA 1
ATOM 1129 C C . ALA A 1 148 ? 2.443 3.004 -13.990 1.00 88.69 148 ALA A C 1
ATOM 1131 O O . ALA A 1 148 ? 1.770 3.905 -13.481 1.00 88.69 148 ALA A O 1
ATOM 1132 N N . ARG A 1 149 ? 3.706 3.214 -14.385 1.00 88.69 149 ARG A N 1
ATOM 1133 C CA . ARG A 1 149 ? 4.357 4.529 -14.317 1.00 88.69 149 ARG A CA 1
ATOM 1134 C C . ARG A 1 149 ? 3.782 5.494 -15.352 1.00 88.69 149 ARG A C 1
ATOM 1136 O O . ARG A 1 149 ? 3.241 5.087 -16.374 1.00 88.69 149 ARG A O 1
ATOM 1143 N N . LEU A 1 150 ? 3.949 6.789 -15.088 1.00 89.44 150 LEU A N 1
ATOM 1144 C CA . LEU A 1 150 ? 3.607 7.838 -16.048 1.00 89.44 150 LEU A CA 1
ATOM 1145 C C . LEU A 1 150 ? 4.458 7.711 -17.330 1.00 89.44 150 LEU A C 1
ATOM 1147 O O . LEU A 1 150 ? 5.620 7.289 -17.235 1.00 89.44 150 LEU A O 1
ATOM 1151 N N . PRO A 1 151 ? 3.943 8.135 -18.501 1.00 92.56 151 PRO A N 1
ATOM 1152 C CA . PRO A 1 151 ? 4.618 7.941 -19.785 1.00 92.56 151 PRO A CA 1
ATOM 1153 C C . PRO A 1 151 ? 6.074 8.441 -19.862 1.00 92.56 151 PRO A C 1
ATOM 1155 O O . PRO A 1 151 ? 6.905 7.693 -20.381 1.00 92.56 151 PRO A O 1
ATOM 1158 N N . PRO A 1 152 ? 6.452 9.617 -19.309 1.00 93.38 152 PRO A N 1
ATOM 1159 C CA . PRO A 1 152 ? 7.852 10.065 -19.298 1.00 93.38 152 PRO A CA 1
ATOM 1160 C C . PRO A 1 152 ? 8.802 9.065 -18.627 1.00 93.38 152 PRO A C 1
ATOM 1162 O O . PRO A 1 152 ? 9.846 8.700 -19.166 1.00 93.38 152 PRO A O 1
ATOM 1165 N N . ARG A 1 153 ? 8.391 8.528 -17.473 1.00 92.44 153 ARG A N 1
ATOM 1166 C CA . ARG A 1 153 ? 9.171 7.544 -16.709 1.00 92.44 153 ARG A CA 1
ATOM 1167 C C . ARG A 1 153 ? 9.254 6.200 -17.426 1.00 92.44 153 ARG A C 1
ATOM 1169 O O . ARG A 1 153 ? 10.312 5.577 -17.450 1.00 92.44 153 ARG A O 1
ATOM 1176 N N . TYR A 1 154 ? 8.162 5.774 -18.058 1.00 90.56 154 TYR A N 1
ATOM 1177 C CA . TYR A 1 154 ? 8.126 4.569 -18.892 1.00 90.56 154 TYR A CA 1
ATOM 1178 C C . TYR A 1 154 ? 9.042 4.673 -20.128 1.00 90.56 154 TYR A C 1
ATOM 1180 O O . TYR A 1 154 ? 9.705 3.697 -20.501 1.00 90.56 154 TYR A O 1
ATOM 1188 N N . ARG A 1 155 ? 9.119 5.857 -20.754 1.00 93.62 155 ARG A N 1
ATOM 1189 C CA . ARG A 1 155 ? 10.052 6.145 -21.858 1.00 93.62 155 ARG A CA 1
ATOM 1190 C C . ARG A 1 155 ? 11.507 6.248 -21.401 1.00 93.62 155 ARG A C 1
ATOM 1192 O O . ARG A 1 155 ? 12.401 6.092 -22.225 1.00 93.62 155 ARG A O 1
ATOM 1199 N N . GLY A 1 156 ? 11.740 6.424 -20.102 1.00 92.88 156 GLY A N 1
ATOM 1200 C CA . GLY A 1 156 ? 13.075 6.561 -19.531 1.00 92.88 156 GLY A CA 1
ATOM 1201 C C . GLY A 1 156 ? 13.622 7.977 -19.588 1.00 92.88 156 GLY A C 1
ATOM 1202 O O . GLY A 1 156 ? 14.836 8.154 -19.614 1.00 92.88 156 GLY A O 1
ATOM 1203 N N . GLU A 1 157 ? 12.747 8.977 -19.610 1.00 94.25 157 GLU A N 1
ATOM 1204 C CA . GLU A 1 157 ? 13.162 10.367 -19.460 1.00 94.25 157 GLU A CA 1
ATOM 1205 C C . GLU A 1 157 ? 13.776 10.588 -18.061 1.00 94.25 157 GLU A C 1
ATOM 1207 O O . GLU A 1 157 ? 13.336 9.949 -17.090 1.00 94.25 157 GLU A O 1
ATOM 1212 N N . PRO A 1 158 ? 14.793 11.466 -17.930 1.00 92.31 158 PRO A N 1
ATOM 1213 C CA . PRO A 1 158 ? 15.401 11.788 -16.643 1.00 92.31 158 PRO A CA 1
ATOM 1214 C C . PRO A 1 158 ? 14.354 12.218 -15.616 1.00 92.31 158 PRO A C 1
ATOM 1216 O O . PRO A 1 158 ? 13.487 13.041 -15.898 1.00 92.31 158 PRO A O 1
ATOM 1219 N N . ASN A 1 159 ? 14.420 11.648 -14.417 1.00 87.88 159 ASN A N 1
ATOM 1220 C CA . ASN A 1 159 ? 13.500 11.965 -13.333 1.00 87.88 159 ASN A CA 1
ATOM 1221 C C . ASN A 1 159 ? 14.163 11.676 -11.975 1.00 87.88 159 ASN A C 1
ATOM 1223 O O . ASN A 1 159 ? 15.049 10.825 -11.911 1.00 87.88 159 ASN A O 1
ATOM 1227 N N . PRO A 1 160 ? 13.730 12.332 -10.883 1.00 85.94 160 PRO A N 1
ATOM 1228 C CA . PRO A 1 160 ? 14.363 12.182 -9.568 1.00 85.94 160 PRO A CA 1
ATOM 1229 C C . PRO A 1 160 ? 14.023 10.855 -8.864 1.00 85.94 160 PRO A C 1
ATOM 1231 O O . PRO A 1 160 ? 14.490 10.596 -7.761 1.00 85.94 160 PRO A O 1
ATOM 1234 N N . VAL A 1 161 ? 13.175 10.019 -9.471 1.00 83.62 161 VAL A N 1
ATOM 1235 C CA . VAL A 1 161 ? 12.517 8.876 -8.824 1.00 83.62 161 VAL A CA 1
ATOM 1236 C C . VAL A 1 161 ? 13.149 7.544 -9.250 1.00 83.62 161 VAL A C 1
ATOM 1238 O O . VAL A 1 161 ? 13.292 6.634 -8.431 1.00 83.62 161 VAL A O 1
ATOM 1241 N N . ASP A 1 162 ? 13.498 7.400 -10.528 1.00 84.06 162 ASP A N 1
ATOM 1242 C CA . ASP A 1 162 ? 14.011 6.168 -11.125 1.00 84.06 162 ASP A CA 1
ATOM 1243 C C . ASP A 1 162 ? 15.537 6.196 -11.241 1.00 84.06 162 ASP A C 1
ATOM 1245 O O . ASP A 1 162 ? 16.099 6.961 -12.018 1.00 84.06 162 ASP A O 1
ATOM 1249 N N . ALA A 1 163 ? 16.210 5.278 -10.543 1.00 81.50 163 ALA A N 1
ATOM 1250 C CA . ALA A 1 163 ? 17.664 5.116 -10.642 1.00 81.50 163 ALA A CA 1
ATOM 1251 C C . ALA A 1 163 ? 18.136 4.666 -12.040 1.00 81.50 163 ALA A C 1
ATOM 1253 O O . ALA A 1 163 ? 19.291 4.878 -12.402 1.00 81.50 163 ALA A O 1
ATOM 1254 N N . TYR A 1 164 ? 17.259 4.021 -12.817 1.00 79.44 164 TYR A N 1
ATOM 1255 C CA . TYR A 1 164 ? 17.558 3.550 -14.165 1.00 79.44 164 TYR A CA 1
ATOM 1256 C C . TYR A 1 164 ? 16.446 3.960 -15.133 1.00 79.44 164 TYR A C 1
ATOM 1258 O O . TYR A 1 164 ? 15.275 3.670 -14.864 1.00 79.44 164 TYR A O 1
ATOM 1266 N N . PRO A 1 165 ? 16.788 4.587 -16.271 1.00 85.19 165 PRO A N 1
ATOM 1267 C CA . PRO A 1 165 ? 15.806 4.939 -17.280 1.00 85.19 165 PRO A CA 1
ATOM 1268 C C . PRO A 1 165 ? 15.302 3.696 -18.022 1.00 85.19 165 PRO A C 1
ATOM 1270 O O . PRO A 1 165 ? 15.997 2.688 -18.161 1.00 85.19 165 PRO A O 1
ATOM 1273 N N . GLY A 1 166 ? 14.090 3.798 -18.560 1.00 88.06 166 GLY A N 1
ATOM 1274 C CA . GLY A 1 166 ? 13.494 2.815 -19.455 1.00 88.06 166 GLY A CA 1
ATOM 1275 C C . GLY A 1 166 ? 12.494 1.910 -18.749 1.00 88.06 166 GLY A C 1
ATOM 1276 O O . GLY A 1 166 ? 11.871 2.293 -17.759 1.00 88.06 166 GLY A O 1
ATOM 1277 N N . ARG A 1 167 ? 12.306 0.707 -19.295 1.00 89.44 167 ARG A N 1
ATOM 1278 C CA . ARG A 1 167 ? 11.247 -0.244 -18.925 1.00 89.44 167 ARG A CA 1
ATOM 1279 C C . ARG A 1 167 ? 11.689 -1.684 -19.157 1.00 89.44 167 ARG A C 1
ATOM 1281 O O . ARG A 1 167 ? 12.696 -1.925 -19.821 1.00 89.44 167 ARG A O 1
ATOM 1288 N N . ILE A 1 168 ? 10.895 -2.637 -18.675 1.00 90.38 168 ILE A N 1
ATOM 1289 C CA . ILE A 1 168 ? 11.076 -4.042 -19.051 1.00 90.38 168 ILE A CA 1
ATOM 1290 C C . ILE A 1 168 ? 10.768 -4.209 -20.549 1.00 90.38 168 ILE A C 1
ATOM 1292 O O . ILE A 1 168 ? 9.744 -3.698 -21.012 1.00 90.38 168 ILE A O 1
ATOM 1296 N N . PRO A 1 169 ? 11.622 -4.906 -21.321 1.00 88.44 169 PRO A N 1
ATOM 1297 C CA . PRO A 1 169 ? 11.347 -5.230 -22.714 1.00 88.44 169 PRO A CA 1
ATOM 1298 C C . PRO A 1 169 ? 9.979 -5.897 -22.886 1.00 88.44 169 PRO A C 1
ATOM 1300 O O . PRO A 1 169 ? 9.636 -6.818 -22.152 1.00 88.44 169 PRO A O 1
ATOM 1303 N N . GLY A 1 170 ? 9.192 -5.414 -23.847 1.00 87.75 170 GLY A N 1
ATOM 1304 C CA . GLY A 1 170 ? 7.843 -5.924 -24.112 1.00 87.75 170 GLY A CA 1
ATOM 1305 C C . GLY A 1 170 ? 6.752 -5.446 -23.144 1.00 87.75 170 GLY A C 1
ATOM 1306 O O . GLY A 1 170 ? 5.585 -5.738 -23.388 1.00 87.75 170 GLY A O 1
ATOM 1307 N N . ALA A 1 171 ? 7.087 -4.689 -22.091 1.00 90.06 171 ALA A N 1
ATOM 1308 C CA . ALA A 1 171 ? 6.080 -4.085 -21.221 1.00 90.06 171 ALA A CA 1
ATOM 1309 C C . ALA A 1 171 ? 5.207 -3.085 -21.987 1.00 90.06 171 ALA A C 1
ATOM 1311 O O . ALA A 1 171 ? 5.719 -2.317 -22.800 1.00 90.06 171 ALA A O 1
ATOM 1312 N N . LEU A 1 172 ? 3.913 -3.068 -21.674 1.00 90.19 172 LEU A N 1
ATOM 1313 C CA . LEU A 1 172 ? 2.944 -2.067 -22.114 1.00 90.19 172 LEU A CA 1
ATOM 1314 C C . LEU A 1 172 ? 2.800 -0.996 -21.032 1.00 90.19 172 LEU A C 1
ATOM 1316 O O . LEU A 1 172 ? 2.773 -1.316 -19.844 1.00 90.19 172 LEU A O 1
ATOM 1320 N N . ASN A 1 173 ? 2.683 0.273 -21.414 1.00 90.12 173 ASN A N 1
ATOM 1321 C CA . ASN A 1 173 ? 2.388 1.324 -20.445 1.00 90.12 173 ASN A CA 1
ATOM 1322 C C . ASN A 1 173 ? 0.881 1.371 -20.174 1.00 90.12 173 ASN A C 1
ATOM 1324 O O . ASN A 1 173 ? 0.103 1.514 -21.111 1.00 90.12 173 ASN A O 1
ATOM 1328 N N . ALA A 1 174 ? 0.477 1.276 -18.908 1.00 88.75 174 ALA A N 1
ATOM 1329 C CA . ALA A 1 174 ? -0.880 1.597 -18.473 1.00 88.75 174 ALA A CA 1
ATOM 1330 C C . ALA A 1 174 ? -0.792 2.442 -17.198 1.00 88.75 174 ALA A C 1
ATOM 1332 O O . ALA A 1 174 ? -0.824 1.882 -16.094 1.00 88.75 174 ALA A O 1
ATOM 1333 N N . PRO A 1 175 ? -0.605 3.766 -17.337 1.00 86.62 175 PRO A N 1
ATOM 1334 C CA . PRO A 1 175 ? -0.463 4.665 -16.204 1.00 86.62 175 PRO A CA 1
ATOM 1335 C C . PRO A 1 175 ? -1.590 4.465 -15.193 1.00 86.62 175 PRO A C 1
ATOM 1337 O O . PRO A 1 175 ? -2.749 4.263 -15.545 1.00 86.62 175 PRO A O 1
ATOM 1340 N N . TRP A 1 176 ? -1.249 4.495 -13.908 1.00 78.88 176 TRP A N 1
ATOM 1341 C CA . TRP A 1 176 ? -2.205 4.201 -12.835 1.00 78.88 176 TRP A CA 1
ATOM 1342 C C . TRP A 1 176 ? -3.428 5.133 -12.807 1.00 78.88 176 TRP A C 1
ATOM 1344 O O . TRP A 1 176 ? -4.456 4.761 -12.245 1.00 78.88 176 TRP A O 1
ATOM 1354 N N . ASN A 1 177 ? -3.294 6.329 -13.379 1.00 77.50 177 ASN A N 1
ATOM 1355 C CA . ASN A 1 177 ? -4.295 7.387 -13.461 1.00 77.50 177 ASN A CA 1
ATOM 1356 C C . ASN A 1 177 ? -5.051 7.408 -14.801 1.00 77.50 177 ASN A C 1
ATOM 1358 O O . ASN A 1 177 ? -5.836 8.322 -15.036 1.00 77.50 177 ASN A O 1
ATOM 1362 N N . GLU A 1 178 ? -4.821 6.428 -15.670 1.00 80.31 178 GLU A N 1
ATOM 1363 C CA . GLU A 1 178 ? -5.472 6.309 -16.971 1.00 80.31 178 GLU A CA 1
ATOM 1364 C C . GLU A 1 178 ? -6.279 5.001 -17.055 1.00 80.31 178 GLU A C 1
ATOM 1366 O O . GLU A 1 178 ? -6.039 4.052 -16.292 1.00 80.31 178 GLU A O 1
ATOM 1371 N N . PRO A 1 179 ? -7.268 4.916 -17.964 1.00 78.00 179 PRO A N 1
ATOM 1372 C CA . PRO A 1 179 ? -7.910 3.651 -18.289 1.00 78.00 179 PRO A CA 1
ATOM 1373 C C . PRO A 1 179 ? -6.880 2.592 -18.701 1.00 78.00 179 PRO A C 1
ATOM 1375 O O . PRO A 1 179 ? -5.854 2.894 -19.308 1.00 78.00 179 PRO A O 1
ATOM 1378 N N . LEU A 1 180 ? -7.170 1.326 -18.390 1.00 74.12 180 LEU A N 1
ATOM 1379 C CA . LEU A 1 180 ? -6.365 0.229 -18.921 1.00 74.12 180 LEU A CA 1
ATOM 1380 C C . LEU A 1 180 ? -6.471 0.232 -20.456 1.00 74.12 180 LEU A C 1
ATOM 1382 O O . LEU A 1 180 ? -7.596 0.296 -20.954 1.00 74.12 180 LEU A O 1
ATOM 1386 N N . PRO A 1 181 ? -5.347 0.139 -21.187 1.00 76.31 181 PRO A N 1
ATOM 1387 C CA . PRO A 1 181 ? -5.379 -0.041 -22.628 1.00 76.31 181 PRO A CA 1
ATOM 1388 C C . PRO A 1 181 ? -5.909 -1.434 -22.974 1.00 76.31 181 PRO A C 1
ATOM 1390 O O . PRO A 1 181 ? -5.913 -2.337 -22.129 1.00 76.31 181 PRO A O 1
ATOM 1393 N N . ASP A 1 182 ? -6.281 -1.625 -24.238 1.00 80.88 182 ASP A N 1
ATOM 1394 C CA . ASP A 1 182 ? -6.587 -2.952 -24.759 1.00 80.88 182 ASP A CA 1
ATOM 1395 C C . ASP A 1 182 ? -5.358 -3.854 -24.619 1.00 80.88 182 ASP A C 1
ATOM 1397 O O . ASP A 1 182 ? -4.271 -3.575 -25.135 1.00 80.88 182 ASP A O 1
ATOM 1401 N N . LEU A 1 183 ? -5.526 -4.940 -23.868 1.00 78.75 183 LEU A N 1
ATOM 1402 C CA . LEU A 1 183 ? -4.465 -5.907 -23.635 1.00 78.75 183 LEU A CA 1
ATOM 1403 C C . LEU A 1 183 ? -4.530 -7.004 -24.704 1.00 78.75 183 LEU A C 1
ATOM 1405 O O . LEU A 1 183 ? -5.625 -7.447 -25.059 1.00 78.75 183 LEU A O 1
ATOM 1409 N N . PRO A 1 184 ? -3.379 -7.483 -25.211 1.00 74.81 184 PRO A N 1
ATOM 1410 C CA . PRO A 1 184 ? -3.363 -8.523 -26.227 1.00 74.81 184 PRO A CA 1
ATOM 1411 C C . PRO A 1 184 ? -4.108 -9.773 -25.748 1.00 74.81 184 PRO A C 1
ATOM 1413 O O . PRO A 1 184 ? -3.861 -10.285 -24.658 1.00 74.81 184 PRO A O 1
ATOM 1416 N N . SER A 1 185 ? -4.973 -10.307 -26.615 1.00 62.00 185 SER A N 1
ATOM 1417 C CA . SER A 1 185 ? -5.825 -11.480 -26.371 1.00 62.00 185 SER A CA 1
ATOM 1418 C C . SER A 1 185 ? -5.066 -12.805 -26.252 1.00 62.00 185 SER A C 1
ATOM 1420 O O . SER A 1 185 ? -5.693 -13.860 -26.121 1.00 62.00 185 SER A O 1
ATOM 1422 N N . ARG A 1 186 ? -3.721 -12.781 -26.281 1.00 55.00 186 ARG A N 1
ATOM 1423 C CA . ARG A 1 186 ? -2.886 -13.937 -25.932 1.00 55.00 186 ARG A CA 1
ATOM 1424 C C . ARG A 1 186 ? -3.324 -14.368 -24.547 1.00 55.00 186 ARG A C 1
ATOM 1426 O O . ARG A 1 186 ? -2.944 -13.675 -2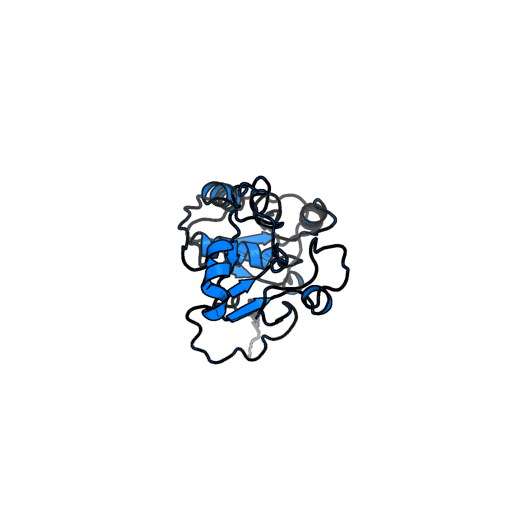3.616 1.00 55.00 186 ARG A O 1
ATOM 1433 N N . ARG A 1 187 ? -4.134 -15.437 -24.443 1.00 43.84 187 ARG A N 1
ATOM 1434 C CA . ARG A 1 187 ? -4.745 -15.936 -23.196 1.00 43.84 187 ARG A CA 1
ATOM 1435 C C . ARG A 1 187 ? -3.794 -15.667 -22.029 1.00 43.84 187 ARG A C 1
ATOM 1437 O O . ARG A 1 187 ? -2.859 -16.454 -21.846 1.00 43.84 187 ARG A O 1
ATOM 1444 N N . PRO A 1 188 ? -3.949 -14.558 -21.285 1.00 43.94 188 PRO A N 1
ATOM 1445 C CA . PRO A 1 188 ? -3.007 -14.286 -20.233 1.00 43.94 188 PRO A CA 1
ATOM 1446 C C . PRO A 1 188 ? -3.360 -15.315 -19.180 1.00 43.94 188 PRO A C 1
ATOM 1448 O O . PRO A 1 188 ? -4.480 -15.318 -18.675 1.00 43.94 188 PRO A O 1
ATOM 1451 N N . ARG A 1 189 ? -2.435 -16.222 -18.857 1.00 43.81 189 ARG A N 1
ATOM 1452 C CA . ARG A 1 189 ? -2.642 -17.040 -17.661 1.00 43.81 189 ARG A CA 1
ATOM 1453 C C . ARG A 1 189 ? -2.733 -16.131 -16.429 1.00 43.81 189 ARG A C 1
ATOM 1455 O O . ARG A 1 189 ? -3.435 -16.508 -15.504 1.00 43.81 189 ARG A O 1
ATOM 1462 N N . ARG A 1 190 ? -2.091 -14.942 -16.439 1.00 45.78 190 ARG A N 1
ATOM 1463 C CA . ARG A 1 190 ? -2.152 -13.899 -15.393 1.00 45.78 190 ARG A CA 1
ATOM 1464 C C . ARG A 1 190 ? -1.776 -12.498 -15.937 1.00 45.78 190 ARG A C 1
ATOM 1466 O O . ARG A 1 190 ? -0.921 -12.408 -16.820 1.00 45.78 190 ARG A O 1
ATOM 1473 N N . LEU A 1 191 ? -2.377 -11.423 -15.404 1.00 41.09 191 LEU A N 1
ATOM 1474 C CA . LEU A 1 191 ? -2.004 -10.015 -15.657 1.00 41.09 191 LEU A CA 1
ATOM 1475 C C . LEU A 1 191 ? -0.969 -9.540 -14.622 1.00 41.09 191 LEU A C 1
ATOM 1477 O O . LEU A 1 191 ? -1.230 -9.595 -13.421 1.00 41.09 191 LEU A O 1
ATOM 1481 N N . LEU A 1 192 ? 0.182 -9.046 -15.085 1.00 43.94 192 LEU A N 1
ATOM 1482 C CA . LEU A 1 192 ? 1.270 -8.524 -14.247 1.00 43.94 192 LEU A CA 1
ATOM 1483 C C . LEU A 1 192 ? 1.241 -6.996 -14.223 1.00 43.94 192 LEU A C 1
ATOM 1485 O O . LEU A 1 192 ? 1.485 -6.361 -15.250 1.00 43.94 192 LEU A O 1
ATOM 1489 N N . ARG A 1 193 ? 0.981 -6.399 -13.055 1.00 44.59 193 ARG A N 1
ATOM 1490 C CA . ARG A 1 193 ? 1.108 -4.954 -12.824 1.00 44.59 193 ARG A CA 1
ATOM 1491 C C . ARG A 1 193 ? 2.396 -4.677 -12.070 1.00 44.59 193 ARG A C 1
ATOM 1493 O O . ARG A 1 193 ? 2.468 -4.786 -10.852 1.00 44.59 193 ARG A O 1
ATOM 1500 N N . ILE A 1 194 ? 3.410 -4.259 -12.802 1.00 41.41 194 ILE A N 1
ATOM 1501 C CA . ILE A 1 194 ? 4.725 -3.967 -12.255 1.00 41.41 194 ILE A CA 1
ATOM 1502 C C . ILE A 1 194 ? 4.776 -2.553 -11.674 1.00 41.41 194 ILE A C 1
ATOM 1504 O O . ILE A 1 194 ? 4.389 -1.579 -12.326 1.00 41.41 194 ILE A O 1
ATOM 1508 N N . ARG A 1 195 ? 5.343 -2.424 -10.469 1.00 45.69 195 ARG A N 1
ATOM 1509 C CA . ARG A 1 195 ? 5.868 -1.153 -9.958 1.00 45.69 195 ARG A CA 1
ATOM 1510 C C . ARG A 1 195 ? 7.327 -1.338 -9.520 1.00 45.69 195 ARG A C 1
ATOM 1512 O O . ARG A 1 195 ? 7.594 -1.968 -8.510 1.00 45.69 195 ARG A O 1
ATOM 1519 N N . HIS A 1 196 ? 8.217 -0.705 -10.293 1.00 35.97 196 HIS A N 1
ATOM 1520 C CA . HIS A 1 196 ? 9.683 -0.594 -10.177 1.00 35.97 196 HIS A CA 1
ATOM 1521 C C . HIS A 1 196 ? 10.551 -1.831 -10.454 1.00 35.97 196 HIS A C 1
ATOM 1523 O O . HIS A 1 196 ? 10.383 -2.891 -9.869 1.00 35.97 196 HIS A O 1
ATOM 1529 N N . HIS A 1 197 ? 11.569 -1.615 -11.300 1.00 34.91 197 HIS A N 1
ATOM 1530 C CA . HIS A 1 197 ? 12.643 -2.557 -11.609 1.00 34.91 197 HIS A CA 1
ATOM 1531 C C . HIS A 1 197 ? 14.013 -1.890 -11.612 1.00 34.91 197 HIS A C 1
ATOM 1533 O O . HIS A 1 197 ? 14.173 -0.741 -12.018 1.00 34.91 197 HIS A O 1
ATOM 1539 N N . ARG A 1 198 ? 15.009 -2.711 -11.277 1.00 31.66 198 ARG A N 1
ATOM 1540 C CA . ARG A 1 198 ? 16.374 -2.648 -11.798 1.00 31.66 198 ARG A CA 1
ATOM 1541 C C . ARG A 1 198 ? 16.451 -3.596 -13.002 1.00 31.66 198 ARG A C 1
ATOM 1543 O O . ARG A 1 198 ? 16.069 -4.756 -12.870 1.00 31.66 198 ARG A O 1
ATOM 1550 N N . MET A 1 199 ? 16.959 -3.134 -14.144 1.00 32.91 199 MET A N 1
ATOM 1551 C CA . MET A 1 199 ? 17.299 -3.979 -15.300 1.00 32.91 199 MET A CA 1
ATOM 1552 C C . MET A 1 199 ? 18.739 -3.685 -15.722 1.00 32.91 199 MET A C 1
ATOM 1554 O O . MET A 1 199 ? 19.142 -2.528 -15.825 1.00 32.91 199 MET A O 1
ATOM 1558 N N . ARG A 1 200 ? 19.534 -4.739 -15.936 1.00 29.41 200 ARG A N 1
ATOM 1559 C CA . ARG A 1 200 ? 20.871 -4.631 -16.532 1.00 29.41 200 ARG A CA 1
ATOM 1560 C C . ARG A 1 200 ? 20.737 -4.397 -18.042 1.00 29.41 200 ARG A C 1
ATOM 1562 O O . ARG A 1 200 ? 19.818 -4.915 -18.671 1.00 29.41 200 ARG A O 1
ATOM 1569 N N . ARG A 1 201 ? 21.693 -3.653 -18.609 1.00 28.09 201 ARG A N 1
ATOM 1570 C CA . ARG A 1 201 ? 21.937 -3.539 -20.060 1.00 28.09 201 ARG A CA 1
ATOM 1571 C C . ARG A 1 201 ? 21.966 -4.936 -20.719 1.00 28.09 201 ARG A C 1
ATOM 1573 O O . ARG A 1 201 ? 22.495 -5.856 -20.088 1.00 28.09 201 ARG A O 1
ATOM 1580 N N . PRO A 1 202 ? 21.506 -5.101 -21.976 1.00 26.70 202 PRO A N 1
ATOM 1581 C CA . PRO A 1 202 ? 21.863 -6.285 -22.755 1.00 26.70 202 PRO A CA 1
ATOM 1582 C C . PRO A 1 202 ? 23.398 -6.374 -22.857 1.00 26.70 202 PRO A C 1
ATOM 1584 O O . PRO A 1 202 ? 24.054 -5.329 -22.959 1.00 26.70 202 PRO A O 1
ATOM 1587 N N . PRO A 1 203 ? 24.000 -7.573 -22.778 1.00 30.67 203 PRO A N 1
ATOM 1588 C CA . PRO A 1 203 ? 25.449 -7.697 -22.801 1.00 30.67 203 PRO A CA 1
ATOM 1589 C C . PRO A 1 203 ? 25.977 -7.284 -24.180 1.00 30.67 203 PRO A C 1
ATOM 1591 O O . PRO A 1 203 ? 25.704 -7.940 -25.179 1.00 30.67 203 PRO A O 1
ATOM 1594 N N . GLN A 1 204 ? 26.781 -6.222 -24.227 1.00 37.22 204 GLN A N 1
ATOM 1595 C CA . GLN A 1 204 ? 27.921 -6.227 -25.142 1.00 37.22 204 GLN A CA 1
ATOM 1596 C C . GLN A 1 204 ? 28.937 -7.216 -24.562 1.00 37.22 204 GLN A C 1
ATOM 1598 O O . GLN A 1 204 ? 29.082 -7.283 -23.339 1.00 37.22 204 GLN A O 1
ATOM 1603 N N . ALA A 1 205 ? 29.546 -8.031 -25.426 1.00 37.44 205 ALA A N 1
ATOM 1604 C CA . ALA A 1 205 ? 30.403 -9.162 -25.074 1.00 37.44 205 ALA A CA 1
ATOM 1605 C C . ALA A 1 205 ? 31.281 -8.888 -23.836 1.00 37.44 205 ALA A C 1
ATOM 1607 O O . ALA A 1 205 ? 32.132 -8.002 -23.846 1.00 37.44 205 ALA A O 1
ATOM 1608 N N . ALA A 1 206 ? 31.052 -9.641 -22.756 1.00 34.84 206 ALA A N 1
ATOM 1609 C CA . ALA A 1 206 ? 31.871 -9.560 -21.553 1.00 34.84 206 ALA A CA 1
ATOM 1610 C C . ALA A 1 206 ? 33.126 -10.441 -21.715 1.00 34.84 206 ALA A C 1
ATOM 1612 O O . ALA A 1 206 ? 33.014 -11.561 -22.224 1.00 34.84 206 ALA A O 1
ATOM 1613 N N . PRO A 1 207 ? 34.311 -9.984 -21.273 1.00 32.47 207 PRO A N 1
ATOM 1614 C CA . PRO A 1 207 ? 35.524 -10.792 -21.305 1.00 32.47 207 PRO A CA 1
ATOM 1615 C C . PRO A 1 207 ? 35.427 -11.973 -20.323 1.00 32.47 207 PRO A C 1
ATOM 1617 O O . PRO A 1 207 ? 34.786 -11.889 -19.271 1.00 32.47 207 PRO A O 1
ATOM 1620 N N . ARG A 1 208 ? 36.068 -13.095 -20.679 1.00 33.81 208 ARG A N 1
ATOM 1621 C CA . ARG A 1 208 ? 36.143 -14.313 -19.854 1.00 33.81 208 ARG A CA 1
ATOM 1622 C C . ARG A 1 208 ? 36.807 -14.001 -18.505 1.00 33.81 208 ARG A C 1
ATOM 1624 O O . ARG A 1 208 ? 37.944 -13.547 -18.490 1.00 33.81 208 ARG A O 1
ATOM 1631 N N . GLY A 1 209 ? 36.128 -14.308 -17.393 1.00 40.47 209 GLY A N 1
ATOM 1632 C CA . GLY A 1 209 ? 36.768 -14.410 -16.069 1.00 40.47 209 GLY A CA 1
ATOM 1633 C C . GLY A 1 209 ? 36.051 -13.783 -14.866 1.00 40.47 209 GLY A C 1
ATOM 1634 O O . GLY A 1 209 ? 36.526 -13.951 -13.747 1.00 40.47 209 GLY A O 1
ATOM 1635 N N . ALA A 1 210 ? 34.921 -13.089 -15.023 1.00 34.22 210 ALA A N 1
ATOM 1636 C CA . ALA A 1 210 ? 34.254 -12.465 -13.875 1.00 34.22 210 ALA A CA 1
ATOM 1637 C C . ALA A 1 210 ? 33.346 -13.454 -13.115 1.00 34.22 210 ALA A C 1
ATOM 1639 O O . ALA A 1 210 ? 32.357 -13.948 -13.661 1.00 34.22 210 ALA A O 1
ATOM 1640 N N . ARG A 1 211 ? 33.662 -13.710 -11.836 1.00 31.89 211 ARG A N 1
ATOM 1641 C CA . ARG A 1 211 ? 32.784 -14.413 -10.883 1.00 31.89 211 ARG A CA 1
ATOM 1642 C C . ARG A 1 211 ? 31.420 -13.710 -10.812 1.00 31.89 211 ARG A C 1
ATOM 1644 O O . ARG A 1 211 ? 31.363 -12.493 -10.647 1.00 31.89 211 ARG A O 1
ATOM 1651 N N . GLN A 1 212 ? 30.332 -14.474 -10.933 1.00 32.25 212 GLN A N 1
ATOM 1652 C CA . GLN A 1 212 ? 28.969 -13.969 -10.753 1.00 32.25 212 GLN A CA 1
ATOM 1653 C C . GLN A 1 212 ? 28.748 -13.581 -9.281 1.00 32.25 212 GLN A C 1
ATOM 1655 O O . GLN A 1 212 ? 28.892 -14.443 -8.415 1.00 32.25 212 GLN A O 1
ATOM 1660 N N . PRO A 1 213 ? 28.384 -12.326 -8.968 1.00 26.50 213 PRO A N 1
ATOM 1661 C CA . PRO A 1 213 ? 27.845 -12.009 -7.655 1.00 26.50 213 PRO A CA 1
ATOM 1662 C C . PRO A 1 213 ? 26.447 -12.630 -7.523 1.00 26.50 213 PRO A C 1
ATOM 1664 O O . PRO A 1 213 ? 25.646 -12.571 -8.458 1.00 26.50 213 PRO A O 1
ATOM 1667 N N . SER A 1 214 ? 26.165 -13.225 -6.364 1.00 26.12 214 SER A N 1
ATOM 1668 C CA . SER A 1 214 ? 24.853 -13.755 -5.980 1.00 26.12 214 SER A CA 1
ATOM 1669 C C . SER A 1 214 ? 23.755 -12.701 -6.171 1.00 26.12 214 SER A C 1
ATOM 1671 O O . SER A 1 214 ? 23.896 -11.558 -5.731 1.00 26.12 214 SER A O 1
ATOM 1673 N N . LEU A 1 215 ? 22.676 -13.074 -6.861 1.00 27.67 215 LEU A N 1
ATOM 1674 C CA . LEU A 1 215 ? 21.634 -12.160 -7.333 1.00 27.67 215 LEU A CA 1
ATOM 1675 C C . LEU A 1 215 ? 20.436 -12.108 -6.356 1.00 27.67 215 LEU A C 1
ATOM 1677 O O . LEU A 1 215 ? 19.957 -13.162 -5.946 1.00 27.67 215 LEU A O 1
ATOM 1681 N N . PRO A 1 216 ? 19.915 -10.913 -5.999 1.00 27.66 216 PRO A N 1
ATOM 1682 C CA . PRO A 1 216 ? 18.790 -10.769 -5.065 1.00 27.66 216 PRO A CA 1
ATOM 1683 C C . PRO A 1 216 ? 17.416 -10.969 -5.732 1.00 27.66 216 PRO A C 1
ATOM 1685 O O . PRO A 1 216 ? 17.274 -10.711 -6.932 1.00 27.66 216 PRO A O 1
ATOM 1688 N N . ARG A 1 217 ? 16.416 -11.385 -4.938 1.00 27.97 217 ARG A N 1
ATOM 1689 C CA . ARG A 1 217 ? 14.993 -11.580 -5.300 1.00 27.97 217 ARG A CA 1
ATOM 1690 C C . ARG A 1 217 ? 14.289 -10.228 -5.557 1.00 27.97 217 ARG A C 1
ATOM 1692 O O . ARG A 1 217 ? 14.787 -9.186 -5.166 1.00 27.97 217 ARG A O 1
ATOM 1699 N N . LEU A 1 218 ? 13.180 -10.208 -6.299 1.00 33.97 218 LEU A N 1
ATOM 1700 C CA . LEU A 1 218 ? 12.328 -9.015 -6.494 1.00 33.97 218 LEU A CA 1
ATOM 1701 C C . LEU A 1 218 ? 10.905 -9.491 -6.777 1.00 33.97 218 LEU A C 1
ATOM 1703 O O . LEU A 1 218 ? 10.736 -10.360 -7.623 1.00 33.97 218 LEU A O 1
ATOM 1707 N N . VAL A 1 219 ? 9.923 -8.909 -6.096 1.00 29.69 219 VAL A N 1
ATOM 1708 C CA . VAL A 1 219 ? 8.501 -9.278 -6.133 1.00 29.69 219 VAL A CA 1
ATOM 1709 C C . VAL A 1 219 ? 7.754 -8.396 -7.132 1.00 29.69 219 VAL A C 1
ATOM 1711 O O . VAL A 1 219 ? 7.701 -7.177 -6.993 1.00 29.69 219 VAL A O 1
ATOM 1714 N N . VAL A 1 220 ? 7.163 -9.011 -8.151 1.00 36.19 220 VAL A N 1
ATOM 1715 C CA . VAL A 1 220 ? 6.301 -8.346 -9.129 1.00 36.19 220 VAL A CA 1
ATOM 1716 C C . VAL A 1 220 ? 4.846 -8.728 -8.883 1.00 36.19 220 VAL A C 1
ATOM 1718 O O . VAL A 1 220 ? 4.514 -9.906 -8.883 1.00 36.19 220 VAL A O 1
ATOM 1721 N N . ARG A 1 221 ? 3.978 -7.722 -8.746 1.00 38.88 221 ARG A N 1
ATOM 1722 C CA . ARG A 1 221 ? 2.540 -7.877 -8.496 1.00 38.88 221 ARG A CA 1
ATOM 1723 C C . ARG A 1 221 ? 1.808 -8.476 -9.705 1.00 38.88 221 ARG A C 1
ATOM 1725 O O . ARG A 1 221 ? 1.768 -7.894 -10.792 1.00 38.88 221 ARG A O 1
ATOM 1732 N N . LEU A 1 222 ? 1.184 -9.623 -9.483 1.00 32.97 222 LEU A N 1
ATOM 1733 C CA . LEU A 1 222 ? 0.199 -10.275 -10.339 1.00 32.97 222 LEU A CA 1
ATOM 1734 C C . LEU A 1 222 ? -1.186 -9.922 -9.781 1.00 32.97 222 LEU A C 1
ATOM 1736 O O . LEU A 1 222 ? -1.448 -10.097 -8.600 1.00 32.97 222 LEU A O 1
ATOM 1740 N N . GLY A 1 223 ? -2.082 -9.383 -10.600 1.00 32.44 223 GLY A N 1
ATOM 1741 C CA . GLY A 1 223 ? -3.434 -9.067 -10.143 1.00 32.44 223 GLY A CA 1
ATOM 1742 C C . GLY A 1 223 ? -4.399 -8.964 -11.308 1.00 32.44 223 GLY A C 1
ATOM 1743 O O . GLY A 1 223 ? -4.301 -8.033 -12.107 1.00 32.44 223 GLY A O 1
ATOM 1744 N N . ALA A 1 224 ? -5.317 -9.929 -11.393 1.00 29.97 224 ALA A N 1
ATOM 1745 C CA . ALA A 1 224 ? -6.458 -9.908 -12.309 1.00 29.97 224 ALA A CA 1
ATOM 1746 C C . ALA A 1 224 ? -7.595 -9.000 -11.797 1.00 29.97 224 ALA A C 1
ATOM 1748 O O . ALA A 1 224 ? -8.351 -8.456 -12.600 1.00 29.97 224 ALA A O 1
ATOM 1749 N N . ASP A 1 225 ? -7.660 -8.762 -10.485 1.00 35.34 225 ASP A N 1
ATOM 1750 C CA . ASP A 1 225 ? -8.723 -7.974 -9.868 1.00 35.34 225 ASP A CA 1
ATOM 1751 C C . ASP A 1 225 ? -8.316 -6.507 -9.707 1.00 35.34 225 ASP A C 1
ATOM 1753 O O . ASP A 1 225 ? -7.278 -6.169 -9.125 1.00 35.34 225 ASP A O 1
ATOM 1757 N N . ARG A 1 226 ? -9.169 -5.602 -10.201 1.00 43.34 226 ARG A N 1
ATOM 1758 C CA . ARG A 1 226 ? -9.170 -4.219 -9.713 1.00 43.34 226 ARG A CA 1
ATOM 1759 C C . ARG A 1 226 ? -9.542 -4.252 -8.222 1.00 43.34 226 ARG A C 1
ATOM 1761 O O . ARG A 1 226 ? -10.364 -5.090 -7.846 1.00 43.34 226 ARG A O 1
ATOM 1768 N N . PRO A 1 227 ? -9.042 -3.322 -7.382 1.00 40.88 227 PRO A N 1
ATOM 1769 C CA . PRO A 1 227 ? -9.782 -3.013 -6.162 1.00 40.88 227 PRO A CA 1
ATOM 1770 C C . PRO A 1 227 ? -11.248 -2.775 -6.559 1.00 40.88 227 PRO A C 1
ATOM 1772 O O . PRO A 1 227 ? -11.476 -2.202 -7.638 1.00 40.88 227 PRO A O 1
ATOM 1775 N N . PRO A 1 228 ? -12.232 -3.250 -5.771 1.00 34.38 228 PRO A N 1
ATOM 1776 C CA . PRO A 1 228 ? -13.636 -3.021 -6.086 1.00 34.38 228 PRO A CA 1
ATOM 1777 C C . PRO A 1 228 ? -13.815 -1.539 -6.416 1.00 34.38 228 PRO A C 1
ATOM 1779 O O . PRO A 1 228 ? -13.205 -0.684 -5.766 1.00 34.38 228 PRO A O 1
ATOM 1782 N N . ALA A 1 229 ? -14.557 -1.243 -7.490 1.00 37.22 229 ALA A N 1
ATOM 1783 C CA . ALA A 1 229 ? -14.803 0.128 -7.923 1.00 37.22 229 ALA A CA 1
ATOM 1784 C C . ALA A 1 229 ? -15.137 0.974 -6.689 1.00 37.22 229 ALA A C 1
ATOM 1786 O O . ALA A 1 229 ? -16.025 0.572 -5.939 1.00 37.22 229 ALA A O 1
ATOM 1787 N N . ARG A 1 230 ? -14.363 2.057 -6.468 1.00 40.81 230 ARG A N 1
ATOM 1788 C CA . ARG A 1 230 ? -14.386 2.928 -5.274 1.00 40.81 230 ARG A CA 1
ATOM 1789 C C . ARG A 1 230 ? -15.728 2.832 -4.559 1.00 40.81 230 ARG A C 1
ATOM 1791 O O . ARG A 1 230 ? -16.736 3.250 -5.138 1.00 40.81 230 ARG A O 1
ATOM 1798 N N . LEU A 1 231 ? -15.732 2.263 -3.350 1.00 28.06 231 LEU A N 1
ATOM 1799 C CA . LEU A 1 231 ? -16.956 2.050 -2.584 1.00 28.06 231 LEU A CA 1
ATOM 1800 C C . LEU A 1 231 ? -17.657 3.408 -2.434 1.00 28.06 231 LEU A C 1
ATOM 1802 O O . LEU A 1 231 ? -17.158 4.307 -1.757 1.00 28.06 231 LEU A O 1
ATOM 1806 N N . ARG A 1 232 ? -18.779 3.601 -3.132 1.00 27.47 232 ARG A N 1
ATOM 1807 C CA . ARG A 1 232 ? -19.596 4.803 -2.975 1.00 27.47 232 ARG A CA 1
ATOM 1808 C C . ARG A 1 232 ? -20.442 4.587 -1.733 1.00 27.47 232 ARG A C 1
ATOM 1810 O O . ARG A 1 232 ? -21.340 3.752 -1.756 1.00 27.47 232 ARG A O 1
ATOM 1817 N N . LEU A 1 233 ? -20.159 5.327 -0.664 1.00 30.61 233 LEU A N 1
ATOM 1818 C CA . LEU A 1 233 ? -21.051 5.386 0.492 1.00 30.61 233 LEU A CA 1
ATOM 1819 C C . LEU A 1 233 ? -22.408 5.929 0.009 1.00 30.61 233 LEU A C 1
ATOM 1821 O O . LEU A 1 233 ? -22.523 7.084 -0.408 1.00 30.61 233 LEU A O 1
ATOM 1825 N N . GLY A 1 234 ? -23.407 5.048 -0.053 1.00 24.77 234 GLY A N 1
ATOM 1826 C CA . GLY A 1 234 ? -24.760 5.366 -0.494 1.00 24.77 234 GLY A CA 1
ATOM 1827 C C . GLY A 1 234 ? -25.502 6.197 0.551 1.00 24.77 234 GLY A C 1
ATOM 1828 O O . GLY A 1 234 ? -25.339 5.993 1.749 1.00 24.77 234 GLY A O 1
ATOM 1829 N N . ARG A 1 235 ? -26.328 7.143 0.091 1.00 29.70 235 ARG A N 1
ATOM 1830 C CA . ARG A 1 235 ? -27.279 7.868 0.944 1.00 29.70 235 ARG A CA 1
ATOM 1831 C C . ARG A 1 235 ? -28.346 6.903 1.459 1.00 29.70 235 ARG A C 1
ATOM 1833 O O . ARG A 1 235 ? -29.153 6.433 0.660 1.00 29.70 235 ARG A O 1
ATOM 1840 N N . GLU A 1 236 ? -28.467 6.764 2.773 1.00 26.38 236 GLU A N 1
ATOM 1841 C CA . GLU A 1 236 ? -29.790 6.601 3.369 1.00 26.38 236 GLU A CA 1
ATOM 1842 C C . GLU A 1 236 ? -30.490 7.962 3.298 1.00 26.38 236 GLU A C 1
ATOM 1844 O O . GLU A 1 236 ? -30.071 8.952 3.902 1.00 26.38 236 GLU A O 1
ATOM 1849 N N . ARG A 1 237 ? -31.530 8.051 2.465 1.00 28.42 237 ARG A N 1
ATOM 1850 C CA . ARG A 1 237 ? -32.458 9.178 2.514 1.00 28.42 237 ARG A CA 1
ATOM 1851 C C . ARG A 1 237 ? -33.376 8.947 3.711 1.00 28.42 237 ARG A C 1
ATOM 1853 O O . ARG A 1 237 ? -34.378 8.253 3.589 1.00 28.42 237 ARG A O 1
ATOM 1860 N N . ASN A 1 238 ? -33.047 9.570 4.838 1.00 27.98 238 ASN A N 1
ATOM 1861 C CA . ASN A 1 238 ? -34.039 9.866 5.862 1.00 27.98 238 ASN A CA 1
ATOM 1862 C C . ASN A 1 238 ? -35.117 10.759 5.243 1.00 27.98 238 ASN A C 1
ATOM 1864 O O . ASN A 1 238 ? -34.852 11.896 4.854 1.00 27.98 238 ASN A O 1
ATOM 1868 N N . GLY A 1 239 ? -36.320 10.211 5.126 1.00 25.91 239 GLY A N 1
ATOM 1869 C CA . GLY A 1 239 ? -37.507 10.897 4.641 1.00 25.91 239 GLY A CA 1
ATOM 1870 C C . GLY A 1 239 ? -38.729 10.429 5.415 1.00 25.91 239 GLY A C 1
ATOM 1871 O O . GLY A 1 239 ? -39.600 9.775 4.858 1.00 25.91 239 GLY A O 1
ATOM 1872 N N . PHE A 1 240 ? -38.778 10.752 6.709 1.00 26.94 240 PHE A N 1
ATOM 1873 C CA . PHE A 1 240 ? -40.051 10.915 7.405 1.00 26.94 240 PHE A CA 1
ATOM 1874 C C . PHE A 1 240 ? -40.764 12.132 6.800 1.00 26.94 240 PHE A C 1
ATOM 1876 O O . PHE A 1 240 ? -40.226 13.236 6.818 1.00 26.94 240 PHE A O 1
ATOM 1883 N N . GLY A 1 241 ? -41.973 11.935 6.284 1.00 23.75 241 GLY A N 1
ATOM 1884 C CA . GLY A 1 241 ? -42.828 13.008 5.787 1.00 23.75 241 GLY A CA 1
ATOM 1885 C C . GLY A 1 241 ? -44.169 12.437 5.352 1.00 23.75 241 GLY A C 1
ATOM 1886 O O . GLY A 1 241 ? -44.232 11.674 4.401 1.00 23.75 241 GLY A O 1
ATOM 1887 N N . ARG A 1 242 ? -45.200 12.746 6.135 1.00 27.36 242 ARG A N 1
ATOM 1888 C CA . ARG A 1 242 ? -46.579 12.256 6.050 1.00 27.36 242 ARG A CA 1
ATOM 1889 C C . ARG A 1 242 ? -47.327 12.782 4.813 1.00 27.36 242 ARG A C 1
ATOM 1891 O O . ARG A 1 242 ? -47.038 13.894 4.379 1.00 27.36 242 ARG A O 1
ATOM 1898 N N . LEU A 1 243 ? -48.386 12.027 4.484 1.00 31.27 243 LEU A N 1
ATOM 1899 C CA . LEU A 1 243 ? -49.506 12.252 3.549 1.00 31.27 243 LEU A CA 1
ATOM 1900 C C . LEU A 1 243 ? -49.214 11.972 2.071 1.00 31.27 243 LEU A C 1
ATOM 1902 O O . LEU A 1 243 ? -48.458 12.737 1.443 1.00 31.27 243 LEU A O 1
#

Organism: NCBI:txid449393

Sequence (243 aa):
MRYQFVDCRWALDDPALGQAQYLAGHIPGASFLDVAHDLSDLTRTGEGRHPLPTAEQFAEAASRAGIGEGVFVVAYGSMAGAERLWWLLRHFGHDACGVIDLAAWRGPLAEGEEPITAATFVPAERDDDVIARDALAQTLDRHVIVDARLPPRYRGEPNPVDAYPGRIPGALNAPWNEPLPDLPSRRPRRLLRIRHHRMRRPPQAAPRGARQPSLPRLVVRLGADRPPARLRLGRERNGFGRL

InterPro domains:
  IPR001307 Thiosulphate sulfurtransferase, conserved site [PS00380] (22-33)
  IPR001763 Rhodanese-like domain [PF00581] (3-100)
  IPR001763 Rhodanese-like domain [PS50206] (2-111)
  IPR001763 Rhodanese-like domain [PS50206] (139-178)
  IPR036873 Rhodanese-like domain superfamily [G3DSA:3.40.250.10] (2-122)
  IPR036873 Rhodanese-like domain superfamily [G3DSA:3.40.250.10] (130-206)
  IPR036873 Rhodanese-like domain superfamily [SSF52821] (3-128)
  IPR036873 Rhodanese-like domain superfamily [SSF52821] (130-186)
  IPR045078 Sulfurtransferase TST/MPST-like [PTHR11364] (4-180)

Secondary structure (DSSP, 8-state):
-EEEEEEE---SS-TTHHHHHHHHSB-TT-EE--TTTTS--TT-TTS-SSPPPPHHHHHHHHHHTT--TTEEEEEEESTTHHHHHHHHHHHTT---EEE--GGG--SPPB-S---PPP--------SSSEEEHHHHHH-GGG-EEEE-S-HHHHHT---SS-SS-S--TTPEE--TTSPPPPPP-S--SSEEEE-----PPPPP-PPTTPPPPPPPP-EEEE-SPPPPS--------------

pLDDT: mean 78.15, std 25.59, range [23.75, 98.75]

Radius of gyration: 20.47 Å; chains: 1; bounding box: 86×35×47 Å

Foldseek 3Di:
DAEEEEEAAADPVDQCVSVVVQQAWDAPRHYYDYQQQQLADPVAPQQDRGHGDDLVSNQVSCQQRQHAPPYQYEYEYPPCRRVSNCVNCVQFPNNNYFYAYPVLDDDGTDHHHHPHHGDGHRGDGDPPFKDKPVRCVVCVVLAAAEEQDDPCQQQQHDDPRAPGGHDDPNYDYDHVPHDGDDTDPSVRPWHWYADDDDDDDDDPDDDPDDDDDDHGIYITGTDPDDRPDHDNPDDPPPDDDDD